Protein AF-A0A956HYX7-F1 (afdb_monomer)

Foldseek 3Di:
DDDDDDDDDDDDDDPDDDDPVNVVVVVVVVVVVVVVVVPPPPDDDDPDDDDDDDDDDDDDDDDDDVVNVVVVVVVVVVVVVVVVVVCVVVVLVCQLVVLQVQLVVCVVVVNLVSNLVSLVVSCVSCVPDPVSVVSNLVSLLVVLLVCLVVLCVQLVVCVVVLVLVSNLVSLVSNCSNPVLPLVSLLSNLVSCLSNVHPLVSSLVSLVSSCVNPVLDLSSLLSNLVSCVSVVVLVSSLVSLVSSCVSPVPDPSSVVSNVVSD

Solvent-accessible surface area (backbone atoms only — not comparable to full-atom values): 14452 Å² total; per-residue (Å²): 139,81,85,82,84,82,83,81,81,84,81,85,81,77,85,78,72,83,51,75,66,58,57,52,53,52,52,53,52,54,51,53,53,54,54,64,59,72,72,69,80,83,83,83,88,88,88,79,84,89,82,92,84,85,87,81,88,79,82,84,88,79,83,82,51,72,70,56,53,51,51,50,52,51,50,52,52,51,49,52,50,51,52,51,52,50,29,58,74,72,37,70,74,45,47,35,55,50,27,43,53,51,14,53,55,27,45,77,70,70,36,42,66,59,15,35,53,27,23,52,53,16,32,72,71,38,73,84,42,61,70,50,48,53,51,32,54,52,40,43,38,54,44,30,42,74,41,22,69,56,30,47,52,54,15,52,53,24,51,77,69,67,36,25,53,60,15,17,58,24,21,46,45,23,28,63,29,36,79,84,42,49,67,37,18,46,49,19,16,55,24,20,62,74,38,69,45,67,62,69,57,20,40,52,26,15,48,50,20,28,74,72,37,80,84,36,34,65,29,27,36,51,37,13,49,45,23,51,77,67,66,38,57,72,60,13,49,56,30,28,52,55,14,38,71,70,39,75,78,49,61,66,48,54,54,53,56,59,75,72,108

Nearest PDB structures (foldseek):
  6qdl-assembly1_A  TM=8.677E-01  e=4.779E-02  Caenorhabditis elegans
  7rqf-assembly1_A  TM=5.196E-01  e=3.680E-03  Pseudomonas aeruginosa PAO1
  9gaw-assembly1_K  TM=6.038E-01  e=2.002E-02  Homo sapiens
  7kdt-assembly1_A  TM=4.747E-01  e=4.420E-03  Homo sapiens
  5zyq-assembly1_A  TM=4.662E-01  e=4.627E-03  Homo sapiens

Sequence (261 aa):
MAPPAASVPPAPATPRGLSAEDVARKRKITARQLAAAAGRNLAQDSSRGPLSAPPRRVTSADGMDPADEERRQAMLKDLARSLKHVAAHTGGVDRAQAHFEDAKRAEARGDLLGATNALRLAVAISPERMDVQEAYARVSHALLTKNADQYEADAKSAEEGSSWQEAALAWSKVCEGRPDDFNAHIRAAENAIRGGLPLSDAKRFAQRAVDLDENSALALRVLGEVFVSAGMKVNARKSLEAAAKLDPKDEAIKNLLKKLK

Secondary structure (DSSP, 8-state):
-PPPPPPPPPPPPP--PPPHHHHHHHHHHHHHHHHHHHTTSS-S---------PPPP--------HHHHHHHHHHHHHHHHHHHHHHHHHTTTTHHHHHHHHHHHHHHTT-HHHHHHHHHHHHHH-TT-HHHHHHHHHHHHHHHHHTHHHHHHHHHHHHHTT-HHHHHHHHHHHHHH-TT-HHHHHHHHHHHHHTT--HHHHHHHHHHHHHH-TT-HHHHHHHHHHHHHTT-HHHHHHHHHHHHHH-TT-HHHHHHHHHT-

pLDDT: mean 79.18, std 19.47, range [33.72, 97.06]

Mean predicted aligned error: 17.06 Å

Radius of gyration: 31.93 Å; Cα contacts (8 Å, |Δi|>4): 251; chains: 1; bounding box: 73×71×88 Å

Structure (mmCIF, N/CA/C/O backbone):
data_AF-A0A956HYX7-F1
#
_entry.id   AF-A0A956HYX7-F1
#
loop_
_atom_site.group_PDB
_atom_site.id
_atom_site.type_symbol
_atom_site.label_atom_id
_atom_site.label_alt_id
_atom_site.label_comp_id
_atom_site.label_asym_id
_atom_site.label_entity_id
_atom_site.label_seq_id
_atom_site.pdbx_PDB_ins_code
_atom_site.Cartn_x
_atom_site.Cartn_y
_atom_site.Cartn_z
_atom_site.occupancy
_atom_site.B_iso_or_equiv
_atom_site.auth_seq_id
_atom_site.auth_comp_id
_atom_site.auth_asym_id
_atom_site.auth_atom_id
_atom_site.pdbx_PDB_model_num
ATOM 1 N N . MET A 1 1 ? 49.692 -19.854 33.660 1.00 47.75 1 MET A N 1
ATOM 2 C CA . MET A 1 1 ? 49.520 -19.798 32.192 1.00 47.75 1 MET A CA 1
ATOM 3 C C . MET A 1 1 ? 48.245 -19.026 31.908 1.00 47.75 1 MET A C 1
ATOM 5 O O . MET A 1 1 ? 47.173 -19.528 32.209 1.00 47.75 1 MET A O 1
ATOM 9 N N . ALA A 1 2 ? 48.376 -17.778 31.459 1.00 51.19 2 ALA A N 1
ATOM 10 C CA . ALA A 1 2 ? 47.260 -16.904 31.096 1.00 51.19 2 ALA A CA 1
ATOM 11 C C . ALA A 1 2 ? 47.025 -16.977 29.573 1.00 51.19 2 ALA A C 1
ATOM 13 O O . ALA A 1 2 ? 48.016 -17.050 28.841 1.00 51.19 2 ALA A O 1
ATOM 14 N N . PRO A 1 3 ? 45.773 -16.978 29.080 1.00 61.19 3 PRO A N 1
ATOM 15 C CA . PRO A 1 3 ? 45.499 -16.926 27.646 1.00 61.19 3 PRO A CA 1
ATOM 16 C C . PRO A 1 3 ? 45.661 -15.496 27.081 1.00 61.19 3 PRO A C 1
ATOM 18 O O . PRO A 1 3 ? 45.492 -14.524 27.822 1.00 61.19 3 PRO A O 1
ATOM 21 N N . PRO A 1 4 ? 46.003 -15.351 25.786 1.00 52.12 4 PRO A N 1
ATOM 22 C CA . PRO A 1 4 ? 46.335 -14.069 25.168 1.00 52.12 4 PRO A CA 1
ATOM 23 C C . PRO A 1 4 ? 45.095 -13.240 24.800 1.00 52.12 4 PRO A C 1
ATOM 25 O O . PRO A 1 4 ? 44.058 -13.766 24.400 1.00 52.12 4 PRO A O 1
ATOM 28 N N . ALA A 1 5 ? 45.245 -11.920 24.920 1.00 49.00 5 ALA A N 1
ATOM 29 C CA . ALA A 1 5 ? 44.249 -10.906 24.601 1.00 49.00 5 ALA A CA 1
ATOM 30 C C . ALA A 1 5 ? 43.902 -10.885 23.100 1.00 49.00 5 ALA A C 1
ATOM 32 O O . ALA A 1 5 ? 44.784 -10.763 22.249 1.00 49.00 5 ALA A O 1
ATOM 33 N N . ALA A 1 6 ? 42.607 -10.965 22.790 1.00 47.44 6 ALA A N 1
ATOM 34 C CA . ALA A 1 6 ? 42.078 -10.798 21.443 1.00 47.44 6 ALA A CA 1
ATOM 35 C C . ALA A 1 6 ? 42.062 -9.311 21.048 1.00 47.44 6 ALA A C 1
ATOM 37 O O . ALA A 1 6 ? 41.512 -8.465 21.754 1.00 47.44 6 ALA A O 1
ATOM 38 N N . SER A 1 7 ? 42.684 -9.007 19.911 1.00 47.09 7 SER A N 1
ATOM 39 C CA . SER A 1 7 ? 42.736 -7.684 19.292 1.00 47.09 7 SER A CA 1
ATOM 40 C C . SER A 1 7 ? 41.361 -7.249 18.774 1.00 47.09 7 SER A C 1
ATOM 42 O O . SER A 1 7 ? 40.716 -7.964 18.011 1.00 47.09 7 SER A O 1
ATOM 44 N N . VAL A 1 8 ? 40.931 -6.052 19.173 1.00 56.19 8 VAL A N 1
ATOM 45 C CA . VAL A 1 8 ? 39.702 -5.393 18.708 1.00 56.19 8 VAL A CA 1
ATOM 46 C C . VAL A 1 8 ? 39.944 -4.781 17.313 1.00 56.19 8 VAL A C 1
ATOM 48 O O . VAL A 1 8 ? 40.934 -4.063 17.152 1.00 56.19 8 VAL A O 1
ATOM 51 N N . PRO A 1 9 ? 39.088 -5.020 16.301 1.00 56.72 9 PRO A N 1
ATOM 52 C CA . PRO A 1 9 ? 39.192 -4.356 14.999 1.00 56.72 9 PRO A CA 1
ATOM 53 C C . PRO A 1 9 ? 38.672 -2.900 15.055 1.00 56.72 9 PRO A C 1
ATOM 55 O O . PRO A 1 9 ? 37.736 -2.616 15.805 1.00 56.72 9 PRO A O 1
ATOM 58 N N . PRO A 1 10 ? 39.239 -1.960 14.270 1.00 51.97 10 PRO A N 1
ATOM 59 C CA . PRO A 1 10 ? 38.797 -0.567 14.253 1.00 51.97 10 PRO A CA 1
ATOM 60 C C . PRO A 1 10 ? 37.454 -0.391 13.523 1.00 51.97 10 PRO A C 1
ATOM 62 O O . PRO A 1 10 ? 37.158 -1.074 12.544 1.00 51.97 10 PRO A O 1
ATOM 65 N N . ALA A 1 11 ? 36.652 0.554 14.018 1.00 48.53 11 ALA A N 1
ATOM 66 C CA . ALA A 1 11 ? 35.309 0.881 13.542 1.00 48.53 11 ALA A CA 1
ATOM 67 C C . ALA A 1 11 ? 35.259 1.337 12.062 1.00 48.53 11 ALA A C 1
ATOM 69 O O . ALA A 1 11 ? 36.201 1.976 11.584 1.00 48.53 11 ALA A O 1
ATOM 70 N N . PRO A 1 12 ? 34.150 1.078 11.337 1.00 45.28 12 PRO A N 1
ATOM 71 C CA . PRO A 1 12 ? 33.971 1.536 9.962 1.00 45.28 12 PRO A CA 1
ATOM 72 C C . PRO A 1 12 ? 33.776 3.058 9.890 1.00 45.28 12 PRO A C 1
ATOM 74 O O . PRO A 1 12 ? 32.967 3.644 10.609 1.00 45.28 12 PRO A O 1
ATOM 77 N N . ALA A 1 13 ? 34.525 3.694 8.989 1.00 45.28 13 ALA A N 1
ATOM 78 C CA . ALA A 1 13 ? 34.444 5.119 8.700 1.00 45.28 13 ALA A CA 1
ATOM 79 C C . ALA A 1 13 ? 33.087 5.490 8.077 1.00 45.28 13 ALA A C 1
ATOM 81 O O . ALA A 1 13 ? 32.645 4.893 7.096 1.00 45.28 13 ALA A O 1
ATOM 82 N N . THR A 1 14 ? 32.447 6.515 8.632 1.00 50.72 14 THR A N 1
ATOM 83 C CA . THR A 1 14 ? 31.237 7.141 8.095 1.00 50.72 14 THR A CA 1
ATOM 84 C C . THR A 1 14 ? 31.497 7.768 6.714 1.00 50.72 14 THR A C 1
ATOM 86 O O . THR A 1 14 ? 32.532 8.416 6.516 1.00 50.72 14 THR A O 1
ATOM 89 N N . PRO A 1 15 ? 30.575 7.640 5.737 1.00 46.31 15 PRO A N 1
ATOM 90 C CA . PRO A 1 15 ? 30.707 8.329 4.461 1.00 46.31 15 PRO A CA 1
ATOM 91 C C . PRO A 1 15 ? 30.498 9.833 4.677 1.00 46.31 15 PRO A C 1
ATOM 93 O O . PRO A 1 15 ? 29.405 10.291 5.008 1.00 46.31 15 PRO A O 1
ATOM 96 N N . ARG A 1 16 ? 31.571 10.613 4.504 1.00 49.53 16 ARG A N 1
ATOM 97 C CA . ARG A 1 16 ? 31.521 12.080 4.475 1.00 49.53 16 ARG A CA 1
ATOM 98 C C . ARG A 1 16 ? 30.570 12.528 3.364 1.00 49.53 16 ARG A C 1
ATOM 100 O O . ARG A 1 16 ? 30.851 12.318 2.185 1.00 49.53 16 ARG A O 1
ATOM 107 N N . GLY A 1 17 ? 29.461 13.157 3.748 1.00 47.44 17 GLY A N 1
ATOM 108 C CA . GLY A 1 17 ? 28.589 13.874 2.824 1.00 47.44 17 GLY A CA 1
ATOM 109 C C . GLY A 1 17 ? 29.376 14.941 2.061 1.00 47.44 17 GLY A C 1
ATOM 110 O O . GLY A 1 17 ? 30.263 15.589 2.618 1.00 47.44 17 GLY A O 1
ATOM 111 N N . LEU A 1 18 ? 29.065 15.092 0.773 1.00 55.09 18 LEU A N 1
ATOM 112 C CA . LEU A 1 18 ? 29.648 16.113 -0.096 1.00 55.09 18 LEU A CA 1
ATOM 113 C C . LEU A 1 18 ? 29.481 17.493 0.551 1.00 55.09 18 LEU A C 1
ATOM 115 O O . LEU A 1 18 ? 28.362 17.905 0.863 1.00 55.09 18 LEU A O 1
ATOM 119 N N . SER A 1 19 ? 30.594 18.191 0.766 1.00 62.16 19 SER A N 1
ATOM 120 C CA . SER A 1 19 ? 30.590 19.492 1.427 1.00 62.16 19 SER A CA 1
ATOM 121 C C . SER A 1 19 ? 29.896 20.539 0.546 1.00 62.16 19 SER A C 1
ATOM 123 O O . SER A 1 19 ? 29.919 20.459 -0.686 1.00 62.16 19 SER A O 1
ATOM 125 N N . ALA A 1 20 ? 29.283 21.554 1.160 1.00 55.56 20 ALA A N 1
ATOM 126 C CA . ALA A 1 20 ? 28.622 22.647 0.439 1.00 55.56 20 ALA A CA 1
ATOM 127 C C . ALA A 1 20 ? 29.562 23.365 -0.558 1.00 55.56 20 ALA A C 1
ATOM 129 O O . ALA A 1 20 ? 29.113 23.914 -1.569 1.00 55.56 20 ALA A O 1
ATOM 130 N N . GLU A 1 21 ? 30.875 23.300 -0.322 1.00 58.47 21 GLU A N 1
ATOM 131 C CA . GLU A 1 21 ? 31.902 23.851 -1.205 1.00 58.47 21 GLU A CA 1
ATOM 132 C C . GLU A 1 21 ? 32.046 23.067 -2.519 1.00 58.47 21 GLU A C 1
ATOM 134 O O . GLU A 1 21 ? 32.251 23.667 -3.578 1.00 58.47 21 GLU A O 1
ATOM 139 N N . ASP A 1 22 ? 31.852 21.747 -2.495 1.00 59.00 22 ASP A N 1
ATOM 140 C CA . ASP A 1 22 ? 31.930 20.890 -3.685 1.00 59.00 22 ASP A CA 1
ATOM 141 C C . ASP A 1 22 ? 30.733 21.109 -4.621 1.00 59.00 22 ASP A C 1
ATOM 143 O O . ASP A 1 22 ? 30.863 21.117 -5.852 1.00 59.00 22 ASP A O 1
ATOM 147 N N . VAL A 1 23 ? 29.560 21.377 -4.039 1.00 61.59 23 VAL A N 1
ATOM 148 C CA . VAL A 1 23 ? 28.339 21.732 -4.778 1.00 61.59 23 VAL A CA 1
ATOM 149 C C . VAL A 1 23 ? 28.478 23.117 -5.420 1.00 61.59 23 VAL A C 1
ATOM 151 O O . VAL A 1 23 ? 28.089 23.310 -6.577 1.00 61.59 23 VAL A O 1
ATOM 154 N N . ALA A 1 24 ? 29.097 24.075 -4.724 1.00 58.47 24 ALA A N 1
ATOM 155 C CA . ALA A 1 24 ? 29.361 25.409 -5.258 1.00 58.47 24 ALA A CA 1
ATOM 156 C C . ALA A 1 24 ? 30.385 25.393 -6.411 1.00 58.47 24 ALA A C 1
ATOM 158 O O . ALA A 1 24 ? 30.202 26.094 -7.413 1.00 58.47 24 ALA A O 1
ATOM 159 N N . ARG A 1 25 ? 31.430 24.555 -6.322 1.00 66.31 25 ARG A N 1
ATOM 160 C CA . ARG A 1 25 ? 32.414 24.375 -7.406 1.00 66.31 25 ARG A CA 1
ATOM 161 C C . ARG A 1 25 ? 31.778 23.770 -8.656 1.00 66.31 25 ARG A C 1
ATOM 163 O O . ARG A 1 25 ? 31.996 24.292 -9.750 1.00 66.3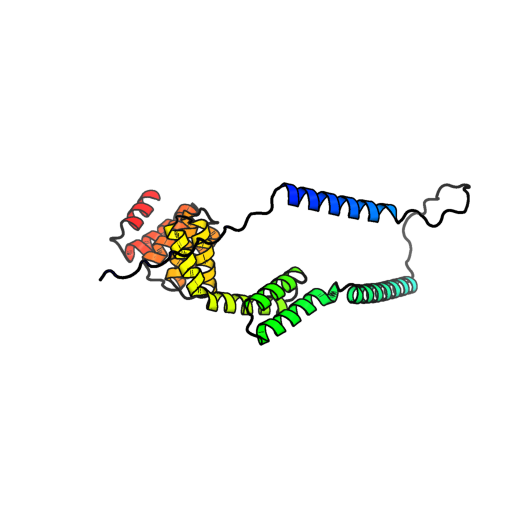1 25 ARG A O 1
ATOM 170 N N . LYS A 1 26 ? 30.924 22.749 -8.509 1.00 63.34 26 LYS A N 1
ATOM 171 C CA . LYS A 1 26 ? 30.195 22.152 -9.643 1.00 63.34 26 LYS A CA 1
ATOM 172 C C . LYS A 1 26 ? 29.266 23.156 -10.334 1.00 63.34 26 LYS A C 1
ATOM 174 O O . LYS A 1 26 ? 29.291 23.239 -11.559 1.00 63.34 26 LYS A O 1
ATOM 179 N N . ARG A 1 27 ? 28.540 23.990 -9.577 1.00 64.12 27 ARG A N 1
ATOM 180 C CA . ARG A 1 27 ? 27.660 25.038 -10.140 1.00 64.12 27 ARG A CA 1
ATOM 181 C C . ARG A 1 27 ? 28.420 26.116 -10.924 1.00 64.12 27 ARG A C 1
ATOM 183 O O . ARG A 1 27 ? 27.934 26.582 -11.953 1.00 64.12 27 ARG A O 1
ATOM 190 N N . LYS A 1 28 ? 29.627 26.496 -10.487 1.00 64.12 28 LYS A N 1
ATOM 191 C CA . LYS A 1 28 ? 30.472 27.458 -11.223 1.00 64.12 28 LYS A CA 1
ATOM 192 C C . LYS A 1 28 ? 31.002 26.890 -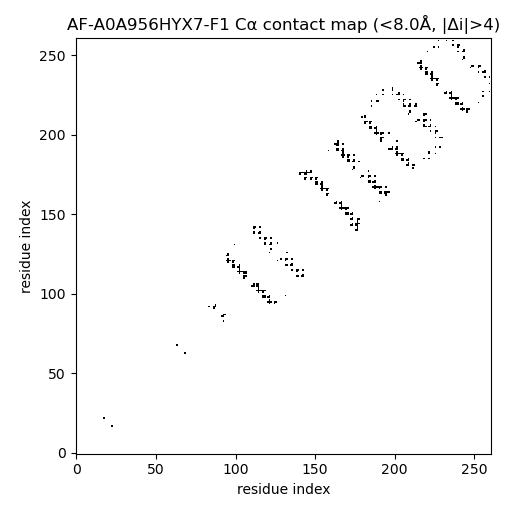12.541 1.00 64.12 28 LYS A C 1
ATOM 194 O O . LYS A 1 28 ? 31.087 27.623 -13.524 1.00 64.12 28 LYS A O 1
ATOM 199 N N . ILE A 1 29 ? 31.328 25.598 -12.585 1.00 66.75 29 ILE A N 1
ATOM 200 C CA . ILE A 1 29 ? 31.813 24.944 -13.810 1.00 66.75 29 ILE A CA 1
ATOM 201 C C . ILE A 1 29 ? 30.683 24.835 -14.842 1.00 66.75 29 ILE A C 1
ATOM 203 O O . ILE A 1 29 ? 30.888 25.185 -16.004 1.00 66.75 29 ILE A O 1
ATOM 207 N N . THR A 1 30 ? 29.472 24.459 -14.420 1.00 62.41 30 THR A N 1
ATOM 208 C CA . THR A 1 30 ? 28.310 24.377 -15.320 1.00 62.41 30 THR A CA 1
ATOM 209 C C . THR A 1 30 ? 27.872 25.751 -15.833 1.00 62.41 30 THR A C 1
ATOM 211 O O . THR A 1 30 ? 27.534 25.886 -17.006 1.00 62.41 30 THR A O 1
ATOM 214 N N . ALA A 1 31 ? 27.957 26.801 -15.007 1.00 57.38 31 ALA A N 1
ATOM 215 C CA . ALA A 1 31 ? 27.669 28.172 -15.439 1.00 57.38 31 ALA A CA 1
ATOM 216 C C . ALA A 1 31 ? 28.669 28.676 -16.498 1.00 57.38 31 ALA A C 1
ATOM 218 O O . ALA A 1 31 ? 28.284 29.344 -17.458 1.00 57.38 31 ALA A O 1
ATOM 219 N N . ARG A 1 32 ? 29.951 28.306 -16.373 1.00 58.56 32 ARG A N 1
ATOM 220 C CA . ARG A 1 32 ? 30.994 28.686 -17.337 1.00 58.56 32 ARG A CA 1
ATOM 221 C C . ARG A 1 32 ? 30.868 27.931 -18.667 1.00 58.56 32 ARG A C 1
ATOM 223 O O . ARG A 1 32 ? 31.154 28.501 -19.715 1.00 58.56 32 ARG A O 1
ATOM 230 N N . GLN A 1 33 ? 30.395 26.684 -18.636 1.00 57.06 33 GLN A N 1
ATOM 231 C CA . GLN A 1 33 ? 30.119 25.893 -19.841 1.00 57.06 33 GLN A CA 1
ATOM 232 C C . GLN A 1 33 ? 28.895 26.411 -20.613 1.00 57.06 33 GLN A C 1
ATOM 234 O O . GLN A 1 33 ? 28.938 26.479 -21.840 1.00 57.06 33 GLN A O 1
ATOM 239 N N . LEU A 1 34 ? 27.850 26.861 -19.912 1.00 54.41 34 LEU A N 1
ATOM 240 C CA . LEU A 1 34 ? 26.667 27.468 -20.536 1.00 54.41 34 LEU A CA 1
ATOM 241 C C . LEU A 1 34 ? 26.976 28.835 -21.174 1.00 54.41 34 LEU A C 1
ATOM 243 O O . LEU A 1 34 ? 26.520 29.110 -22.283 1.00 54.41 34 LEU A O 1
ATOM 247 N N . ALA A 1 35 ? 27.828 29.654 -20.549 1.00 54.78 35 ALA A N 1
ATOM 248 C CA . ALA A 1 35 ? 28.263 30.931 -21.127 1.00 54.78 35 ALA A CA 1
ATOM 249 C C . ALA A 1 35 ? 29.111 30.756 -22.409 1.00 54.78 35 ALA A C 1
ATOM 251 O O . ALA A 1 35 ? 28.984 31.533 -23.353 1.00 54.78 35 ALA A O 1
ATOM 252 N N . ALA A 1 36 ? 29.931 29.701 -22.485 1.00 53.06 36 ALA A N 1
ATOM 253 C CA . ALA A 1 36 ? 30.752 29.395 -23.663 1.00 53.06 36 ALA A CA 1
ATOM 254 C C . ALA A 1 36 ? 29.963 28.779 -24.841 1.00 53.06 36 ALA A C 1
ATOM 256 O O . ALA A 1 36 ? 30.475 28.728 -25.966 1.00 53.06 36 ALA A O 1
ATOM 257 N N . ALA A 1 37 ? 28.740 28.298 -24.593 1.00 52.12 37 ALA A N 1
ATOM 258 C CA . ALA A 1 37 ? 27.817 27.815 -25.621 1.00 52.12 37 ALA A CA 1
ATOM 259 C C . ALA A 1 37 ? 26.959 28.953 -26.205 1.00 52.12 37 ALA A C 1
ATOM 261 O O . ALA A 1 37 ? 26.682 28.956 -27.401 1.00 52.12 37 ALA A O 1
ATOM 262 N N . ALA A 1 38 ? 26.615 29.963 -25.397 1.00 51.19 38 ALA A N 1
ATOM 263 C CA . ALA A 1 38 ? 25.845 31.127 -25.842 1.00 51.19 38 ALA A CA 1
ATOM 264 C C . ALA A 1 38 ? 26.648 32.100 -26.733 1.00 51.19 38 ALA A C 1
ATOM 266 O O . ALA A 1 38 ? 26.070 32.798 -27.559 1.00 51.19 38 ALA A O 1
ATOM 267 N N . GLY A 1 39 ? 27.981 32.126 -26.610 1.00 46.75 39 GLY A N 1
ATOM 268 C CA . GLY A 1 39 ? 28.850 33.035 -27.371 1.00 46.75 39 GLY A CA 1
ATOM 269 C C . GLY A 1 39 ? 29.254 32.574 -28.779 1.00 46.75 39 GLY A C 1
ATOM 270 O O . GLY A 1 39 ? 30.001 33.288 -29.440 1.00 46.75 39 GLY A O 1
ATOM 271 N N . ARG A 1 40 ? 28.820 31.392 -29.247 1.00 46.22 40 ARG A N 1
ATOM 272 C CA . ARG A 1 40 ? 29.315 30.792 -30.507 1.00 46.22 40 ARG A CA 1
ATOM 273 C C . ARG A 1 40 ? 28.382 30.885 -31.721 1.00 46.22 40 ARG A C 1
ATOM 275 O O . ARG A 1 40 ? 28.798 30.482 -32.798 1.00 46.22 40 ARG A O 1
ATOM 282 N N . ASN A 1 41 ? 27.187 31.466 -31.588 1.00 42.81 41 ASN A N 1
ATOM 283 C CA . ASN A 1 41 ? 26.189 31.537 -32.673 1.00 42.81 41 ASN A CA 1
ATOM 284 C C . ASN A 1 41 ? 25.962 32.944 -33.266 1.00 42.81 41 ASN A C 1
ATOM 286 O O . ASN A 1 41 ? 24.927 33.187 -33.874 1.00 42.81 41 ASN A O 1
ATOM 290 N N . LEU A 1 42 ? 26.908 33.878 -33.115 1.00 40.19 42 LEU A N 1
ATOM 291 C CA . LEU A 1 42 ? 26.760 35.264 -33.605 1.00 40.19 42 LEU A CA 1
ATOM 292 C C . LEU A 1 42 ? 27.854 35.721 -34.582 1.00 40.19 42 LEU A C 1
ATOM 294 O O . LEU A 1 42 ? 28.039 36.915 -34.790 1.00 40.19 42 LEU A O 1
ATOM 298 N N . ALA A 1 43 ? 28.571 34.790 -35.210 1.00 40.25 43 ALA A N 1
ATOM 299 C CA . ALA A 1 43 ? 29.603 35.126 -36.186 1.00 40.25 43 ALA A CA 1
ATOM 300 C C . ALA A 1 43 ? 29.468 34.282 -37.454 1.00 40.25 43 ALA A C 1
ATOM 302 O O . ALA A 1 43 ? 30.329 33.459 -37.739 1.00 40.25 43 ALA A O 1
ATOM 303 N N . GLN A 1 44 ? 28.390 34.488 -38.212 1.00 44.06 44 GLN A N 1
ATOM 304 C CA . GLN A 1 44 ? 28.434 34.364 -39.667 1.00 44.06 44 GLN A CA 1
ATOM 305 C C . GLN A 1 44 ? 27.203 35.025 -40.294 1.00 44.06 44 GLN A C 1
ATOM 307 O O . GLN A 1 44 ? 26.070 34.736 -39.932 1.00 44.06 44 GLN A O 1
ATOM 312 N N . ASP A 1 45 ? 27.503 35.885 -41.260 1.00 39.03 45 ASP A N 1
ATOM 313 C CA . ASP A 1 45 ? 26.622 36.434 -42.286 1.00 39.03 45 ASP A CA 1
ATOM 314 C C . ASP A 1 45 ? 25.862 37.739 -41.983 1.00 39.03 45 ASP A C 1
ATOM 316 O O . ASP A 1 45 ? 24.717 37.769 -41.541 1.00 39.03 45 ASP A O 1
ATOM 320 N N . SER A 1 46 ? 26.519 38.866 -42.274 1.00 34.72 46 SER A N 1
ATOM 321 C CA . SER A 1 46 ? 25.864 40.140 -42.596 1.00 34.72 46 SER A CA 1
ATOM 322 C C . SER A 1 46 ? 26.790 40.988 -43.468 1.00 34.72 46 SER A C 1
ATOM 324 O O . SER A 1 46 ? 27.439 41.924 -43.007 1.00 34.72 46 SER A O 1
ATOM 326 N N . SER A 1 47 ? 26.850 40.652 -44.756 1.00 40.47 47 SER A N 1
ATOM 327 C CA . SER A 1 47 ? 27.244 41.599 -45.799 1.00 40.47 47 SER A CA 1
ATOM 328 C C . SER A 1 47 ? 26.046 41.839 -46.717 1.00 40.47 47 SER A C 1
ATOM 330 O O . SER A 1 47 ? 25.712 40.984 -47.529 1.00 40.47 47 SER A O 1
ATOM 332 N N . ARG A 1 48 ? 25.368 42.984 -46.544 1.00 36.94 48 ARG A N 1
ATOM 333 C CA . ARG A 1 48 ? 24.711 43.822 -47.576 1.00 36.94 48 ARG A CA 1
ATOM 334 C C . ARG A 1 48 ? 23.778 44.846 -46.920 1.00 36.94 48 ARG A C 1
ATOM 336 O O . ARG A 1 48 ? 23.124 44.560 -45.926 1.00 36.94 48 ARG A O 1
ATOM 343 N N . GLY A 1 49 ? 23.830 46.067 -47.450 1.00 33.72 49 GLY A N 1
ATOM 344 C CA . GLY A 1 49 ? 23.331 47.295 -46.830 1.00 33.72 49 GLY A CA 1
ATOM 345 C C . GLY A 1 49 ? 21.807 47.465 -46.803 1.00 33.72 49 GLY A C 1
ATOM 346 O O . GLY A 1 49 ? 21.071 46.604 -47.282 1.00 33.72 49 GLY A O 1
ATOM 347 N N . PRO A 1 50 ? 21.324 48.592 -46.251 1.00 43.88 50 PRO A N 1
ATOM 348 C CA . PRO A 1 50 ? 19.903 48.904 -46.186 1.00 43.88 50 PRO A CA 1
ATOM 349 C C . PRO A 1 50 ? 19.452 49.667 -47.437 1.00 43.88 50 PRO A C 1
ATOM 351 O O . PRO A 1 50 ? 20.248 50.419 -47.988 1.00 43.88 50 PRO A O 1
ATOM 354 N N . LEU A 1 51 ? 18.180 49.523 -47.834 1.00 37.53 51 LEU A N 1
ATOM 355 C CA . LEU A 1 51 ? 17.309 50.617 -48.305 1.00 37.53 51 LEU A CA 1
ATOM 356 C C . LEU A 1 51 ? 15.839 50.139 -48.466 1.00 37.53 51 LEU A C 1
ATOM 358 O O . LEU A 1 51 ? 15.555 49.220 -49.224 1.00 37.53 51 LEU A O 1
ATOM 362 N N . SER A 1 52 ? 14.940 50.834 -47.753 1.00 39.25 52 SER A N 1
ATOM 363 C CA . SER A 1 52 ? 13.520 51.156 -48.032 1.00 39.25 52 SER A CA 1
ATOM 364 C C . SER A 1 52 ? 12.470 50.084 -48.392 1.00 39.25 52 SER A C 1
ATOM 366 O O . SER A 1 52 ? 12.435 49.602 -49.517 1.00 39.25 52 SER A O 1
ATOM 368 N N . ALA A 1 53 ? 11.476 49.895 -47.502 1.00 36.12 53 ALA A N 1
ATOM 369 C CA . ALA A 1 53 ? 10.037 50.228 -47.686 1.00 36.12 53 ALA A CA 1
ATOM 370 C C . ALA A 1 53 ? 9.124 49.450 -46.691 1.00 36.12 53 ALA A C 1
ATOM 372 O O . ALA A 1 53 ? 9.452 48.320 -46.333 1.00 36.12 53 ALA A O 1
ATOM 373 N N . PRO A 1 54 ? 7.980 50.007 -46.228 1.00 46.72 54 PRO A N 1
ATOM 374 C CA . PRO A 1 54 ? 7.078 49.339 -45.277 1.00 46.72 54 PRO A CA 1
ATOM 375 C C . PRO A 1 54 ? 6.115 48.332 -45.952 1.00 46.72 54 PRO A C 1
ATOM 377 O O . PRO A 1 54 ? 5.823 48.468 -47.143 1.00 46.72 54 PRO A O 1
ATOM 380 N N . PRO A 1 55 ? 5.572 47.336 -45.215 1.00 47.12 55 PRO A N 1
ATOM 381 C CA . PRO A 1 55 ? 4.792 46.252 -45.806 1.00 47.12 55 PRO A CA 1
ATOM 382 C C . PRO A 1 55 ? 3.338 46.657 -46.089 1.00 47.12 55 PRO A C 1
ATOM 384 O O . PRO A 1 55 ? 2.657 47.258 -45.255 1.00 47.12 55 PRO A O 1
ATOM 387 N N . ARG A 1 56 ? 2.831 46.261 -47.263 1.00 38.22 56 ARG A N 1
ATOM 388 C CA . ARG A 1 56 ? 1.397 46.277 -47.580 1.00 38.22 56 ARG A CA 1
ATOM 389 C C . ARG A 1 56 ? 0.696 45.123 -46.861 1.00 38.22 56 ARG A C 1
ATOM 391 O O . ARG A 1 56 ? 1.078 43.966 -47.012 1.00 38.22 56 ARG A O 1
ATOM 398 N N . ARG A 1 57 ? -0.369 45.451 -46.124 1.00 47.03 57 ARG A N 1
ATOM 399 C CA . ARG A 1 57 ? -1.405 44.502 -45.696 1.00 47.03 57 ARG A CA 1
ATOM 400 C C . ARG A 1 57 ? -2.031 43.854 -46.928 1.00 47.03 57 ARG A C 1
ATOM 402 O O . ARG A 1 57 ? -2.527 44.575 -47.792 1.00 47.03 57 ARG A O 1
ATOM 409 N N . VAL A 1 58 ? -2.086 42.526 -46.950 1.00 44.97 58 VAL A N 1
ATOM 410 C CA . VAL A 1 58 ? -3.048 41.791 -47.773 1.00 44.97 58 VAL A CA 1
ATOM 411 C C . VAL A 1 58 ? -3.951 41.018 -46.824 1.00 44.97 58 VAL A C 1
ATOM 413 O O . VAL A 1 58 ? -3.494 40.330 -45.913 1.00 44.97 58 VAL A O 1
ATOM 416 N N . THR A 1 59 ? -5.237 41.278 -46.990 1.00 39.94 59 THR A N 1
ATOM 417 C CA . THR A 1 59 ? -6.375 40.723 -46.273 1.00 39.94 59 THR A CA 1
ATOM 418 C C . THR A 1 59 ? -6.662 39.285 -46.694 1.00 39.94 59 THR A C 1
ATOM 420 O O . THR A 1 59 ? -6.238 38.825 -47.747 1.00 39.94 59 THR A O 1
ATOM 423 N N . SER A 1 60 ? -7.394 38.616 -45.814 1.00 44.91 60 SER A N 1
ATOM 424 C CA . SER A 1 60 ? -7.860 37.236 -45.819 1.00 44.91 60 SER A CA 1
ATOM 425 C C . SER A 1 60 ? -8.507 36.712 -47.109 1.00 44.91 60 SER A C 1
ATOM 427 O O . SER A 1 60 ? -9.224 37.443 -47.780 1.00 44.91 60 SER A O 1
ATOM 429 N N . ALA A 1 61 ? -8.346 35.392 -47.273 1.00 49.78 61 ALA A N 1
ATOM 430 C CA . ALA A 1 61 ? -9.328 34.394 -47.712 1.00 49.78 61 ALA A CA 1
ATOM 431 C C . ALA A 1 61 ? -9.985 34.547 -49.095 1.00 49.78 61 ALA A C 1
ATOM 433 O O . ALA A 1 61 ? -10.968 35.259 -49.228 1.00 49.78 61 ALA A O 1
ATOM 434 N N . ASP A 1 62 ? -9.530 33.732 -50.054 1.00 43.50 62 ASP A N 1
ATOM 435 C CA . ASP A 1 62 ? -10.389 33.133 -51.082 1.00 43.50 62 ASP A CA 1
ATOM 436 C C . ASP A 1 62 ? -9.728 31.878 -51.690 1.00 43.50 62 ASP A C 1
ATOM 438 O O . ASP A 1 62 ? -8.525 31.868 -51.936 1.00 43.50 62 ASP A O 1
ATOM 442 N N . GLY A 1 63 ? -10.532 30.819 -51.859 1.00 52.06 63 GLY A N 1
ATOM 443 C CA . GLY A 1 63 ? -10.308 29.611 -52.674 1.00 52.06 63 GLY A CA 1
ATOM 444 C C . GLY A 1 63 ? -8.908 28.984 -52.702 1.00 52.06 63 GLY A C 1
ATOM 445 O O . GLY A 1 63 ? -8.139 29.247 -53.619 1.00 52.06 63 GLY A O 1
ATOM 446 N N . MET A 1 64 ? -8.605 28.071 -51.772 1.00 48.69 64 MET A N 1
ATOM 447 C CA . MET A 1 64 ? -7.450 27.179 -51.937 1.00 48.69 64 MET A CA 1
ATOM 448 C C . MET A 1 64 ? -7.790 26.147 -53.024 1.00 48.69 64 MET A C 1
ATOM 450 O O . MET A 1 64 ? -8.714 25.352 -52.842 1.00 48.69 64 MET A O 1
ATOM 454 N N . ASP A 1 65 ? -7.077 26.174 -54.151 1.00 60.50 65 ASP A N 1
ATOM 455 C CA . ASP A 1 65 ? -7.227 25.176 -55.211 1.00 60.50 65 ASP A CA 1
ATOM 456 C C . ASP A 1 65 ? -7.012 23.762 -54.631 1.00 60.50 65 ASP A C 1
ATOM 458 O O . ASP A 1 65 ? -6.069 23.554 -53.857 1.00 60.50 65 ASP A O 1
ATOM 462 N N . PRO A 1 66 ? -7.829 22.752 -54.994 1.00 59.56 66 PRO A N 1
ATOM 463 C CA . PRO A 1 66 ? -7.672 21.391 -54.474 1.00 59.56 66 PRO A CA 1
ATOM 464 C C . PRO A 1 66 ? -6.280 20.815 -54.773 1.00 59.56 66 PRO A C 1
ATOM 466 O O . PRO A 1 66 ? -5.750 20.043 -53.978 1.00 59.56 66 PRO A O 1
ATOM 469 N N . ALA A 1 67 ? -5.643 21.263 -55.860 1.00 60.88 67 ALA A N 1
ATOM 470 C CA . ALA A 1 67 ? -4.266 20.919 -56.202 1.00 60.88 67 ALA A CA 1
ATOM 471 C C . ALA A 1 67 ? -3.220 21.545 -55.255 1.00 60.88 67 ALA A C 1
ATOM 473 O O . ALA A 1 67 ? -2.170 20.943 -55.021 1.00 60.88 67 ALA A O 1
ATOM 474 N N . ASP A 1 68 ? -3.483 22.727 -54.694 1.00 64.44 68 ASP A N 1
ATOM 475 C CA . ASP A 1 68 ? -2.596 23.382 -53.727 1.00 64.44 68 ASP A CA 1
ATOM 476 C C . ASP A 1 68 ? -2.751 22.791 -52.325 1.00 64.44 68 ASP A C 1
ATOM 478 O O . ASP A 1 68 ? -1.764 22.654 -51.598 1.00 64.44 68 ASP A O 1
ATOM 482 N N . GLU A 1 69 ? -3.959 22.357 -51.969 1.00 63.97 69 GLU A N 1
ATOM 483 C CA . GLU A 1 69 ? -4.209 21.587 -50.750 1.00 63.97 69 GLU A CA 1
ATOM 484 C C . GLU A 1 69 ? -3.502 20.222 -50.809 1.00 63.97 69 GLU A C 1
ATOM 486 O O . GLU A 1 69 ? -2.834 19.817 -49.857 1.00 63.97 69 GLU A O 1
ATOM 491 N N . GLU A 1 70 ? -3.533 19.548 -51.961 1.00 70.31 70 GLU A N 1
ATOM 492 C CA . GLU A 1 70 ? -2.846 18.270 -52.169 1.00 70.31 70 GLU A CA 1
ATOM 493 C C . GLU A 1 70 ? -1.314 18.417 -52.119 1.00 70.31 70 GLU A C 1
ATOM 495 O O . GLU A 1 70 ? -0.624 17.625 -51.468 1.00 70.31 70 GLU A O 1
ATOM 500 N N . ARG A 1 71 ? -0.767 19.490 -52.712 1.00 75.88 71 ARG A N 1
ATOM 501 C CA . ARG A 1 71 ? 0.662 19.843 -52.605 1.00 75.88 71 ARG A CA 1
ATOM 502 C C . ARG A 1 71 ? 1.060 20.172 -51.173 1.00 75.88 71 ARG A C 1
ATOM 504 O O . ARG A 1 71 ? 2.109 19.721 -50.711 1.00 75.88 71 ARG A O 1
ATOM 511 N N . ARG A 1 72 ? 0.226 20.913 -50.441 1.00 70.00 72 ARG A N 1
ATOM 512 C CA . ARG A 1 72 ? 0.458 21.238 -49.030 1.00 70.00 72 ARG A CA 1
ATOM 513 C C . ARG A 1 72 ? 0.433 19.982 -48.164 1.00 70.00 72 ARG A C 1
ATOM 515 O O . ARG A 1 72 ? 1.312 19.809 -47.324 1.00 70.00 72 ARG A O 1
ATOM 522 N N . GLN A 1 73 ? -0.502 19.067 -48.401 1.00 72.56 73 GLN A N 1
ATOM 523 C CA . GLN A 1 73 ? -0.563 17.779 -47.709 1.00 72.56 73 GLN A CA 1
ATOM 524 C C . GLN A 1 73 ? 0.626 16.873 -48.047 1.00 72.56 73 GLN A C 1
ATOM 526 O O . GLN A 1 73 ? 1.145 16.199 -47.155 1.00 72.56 73 GLN A O 1
ATOM 531 N N . ALA A 1 74 ? 1.100 16.875 -49.295 1.00 80.25 74 ALA A N 1
ATOM 532 C CA . ALA A 1 74 ? 2.317 16.167 -49.687 1.00 80.25 74 ALA A CA 1
ATOM 533 C C . ALA A 1 74 ? 3.550 16.732 -48.962 1.00 80.25 74 ALA A C 1
ATOM 535 O O . ALA A 1 74 ? 4.298 15.971 -48.348 1.00 80.25 74 ALA A O 1
ATOM 536 N N . MET A 1 75 ? 3.697 18.060 -48.916 1.00 77.94 75 MET A N 1
ATOM 537 C CA . MET A 1 75 ? 4.782 18.722 -48.183 1.00 77.94 75 MET A CA 1
ATOM 538 C C . MET A 1 75 ? 4.716 18.468 -46.673 1.00 77.94 75 MET A C 1
ATOM 540 O O . MET A 1 75 ? 5.746 18.230 -46.047 1.00 77.94 75 MET A O 1
ATOM 544 N N . LEU A 1 76 ? 3.521 18.459 -46.075 1.00 71.62 76 LEU A N 1
ATOM 545 C CA . LEU A 1 76 ? 3.341 18.123 -44.660 1.00 71.62 76 LEU A CA 1
ATOM 546 C C . LEU A 1 76 ? 3.689 16.657 -44.370 1.00 71.62 76 LEU A C 1
ATOM 548 O O . LEU A 1 76 ? 4.306 16.369 -43.347 1.00 71.62 76 LEU A O 1
ATOM 552 N N . LYS A 1 77 ? 3.350 15.726 -45.272 1.00 77.56 77 LYS A N 1
ATOM 553 C CA . LYS A 1 77 ? 3.728 14.307 -45.158 1.00 77.56 77 LYS A CA 1
ATOM 554 C C . LYS A 1 77 ? 5.234 14.098 -45.313 1.00 77.56 77 LYS A C 1
ATOM 556 O O . LYS A 1 77 ? 5.803 13.283 -44.587 1.00 77.56 77 LYS A O 1
ATOM 561 N N . ASP A 1 78 ? 5.881 14.823 -46.219 1.00 80.94 78 ASP A N 1
ATOM 562 C CA . ASP A 1 78 ? 7.331 14.754 -46.411 1.00 80.94 78 ASP A CA 1
ATOM 563 C C . ASP A 1 78 ? 8.089 15.400 -45.245 1.00 80.94 78 ASP A C 1
ATOM 565 O O . ASP A 1 78 ? 9.074 14.833 -44.769 1.00 80.94 78 ASP A O 1
ATOM 569 N N . LEU A 1 79 ? 7.581 16.508 -44.696 1.00 71.88 79 LEU A N 1
ATOM 570 C CA . LEU A 1 79 ? 8.093 17.108 -43.463 1.00 71.88 79 LEU A CA 1
ATOM 571 C C . LEU A 1 79 ? 7.900 16.172 -42.262 1.00 71.88 79 LEU A C 1
ATOM 573 O O . LEU A 1 79 ? 8.807 16.002 -41.455 1.00 71.88 79 LEU A O 1
ATOM 577 N N . ALA A 1 80 ? 6.750 15.507 -42.149 1.00 71.00 80 ALA A N 1
ATOM 578 C CA . ALA A 1 80 ? 6.522 14.515 -41.102 1.00 71.00 80 ALA A CA 1
ATOM 579 C C . ALA A 1 80 ? 7.474 13.313 -41.235 1.00 71.00 80 ALA A C 1
ATOM 581 O O . ALA A 1 80 ? 7.996 12.827 -40.230 1.00 71.00 80 ALA A O 1
ATOM 582 N N . ARG A 1 81 ? 7.756 12.852 -42.463 1.00 76.38 81 ARG A N 1
ATOM 583 C CA . ARG A 1 81 ? 8.758 11.804 -42.720 1.00 76.38 81 ARG A CA 1
ATOM 584 C C . ARG A 1 81 ? 10.172 12.261 -42.365 1.00 76.38 81 ARG A C 1
ATOM 586 O O . ARG A 1 81 ? 10.887 11.495 -41.724 1.00 76.38 81 ARG A O 1
ATOM 593 N N . SER A 1 82 ? 10.569 13.483 -42.719 1.00 72.00 82 SER A N 1
ATOM 594 C CA . SER A 1 82 ? 11.905 14.002 -42.401 1.00 72.00 82 SER A CA 1
ATOM 595 C C . SER A 1 82 ? 12.083 14.235 -40.899 1.00 72.00 82 SER A C 1
ATOM 597 O O . SER A 1 82 ? 13.087 13.809 -40.334 1.00 72.00 82 SER A O 1
ATOM 599 N N . LEU A 1 83 ? 11.074 14.781 -40.216 1.00 66.50 83 LEU A N 1
ATOM 600 C CA . LEU A 1 83 ? 11.067 14.929 -38.761 1.00 66.50 83 LEU A CA 1
ATOM 601 C C . LEU A 1 83 ? 11.098 13.575 -38.052 1.00 66.50 83 LEU A C 1
ATOM 603 O O . LEU A 1 83 ? 11.839 13.423 -37.086 1.00 66.50 83 LEU A O 1
ATOM 607 N N . LYS A 1 84 ? 10.378 12.562 -38.549 1.00 64.31 84 LYS A N 1
ATOM 608 C CA . LYS A 1 84 ? 10.457 11.188 -38.027 1.00 64.31 84 LYS A CA 1
ATOM 609 C C . LYS A 1 84 ? 11.849 10.582 -38.223 1.00 64.31 84 LYS A C 1
ATOM 611 O O . LYS A 1 84 ? 12.360 9.925 -37.322 1.00 64.31 84 LYS A O 1
ATOM 616 N N . HIS A 1 85 ? 12.488 10.838 -39.362 1.00 63.41 85 HIS A N 1
ATOM 617 C CA . HIS A 1 85 ? 13.843 10.368 -39.653 1.00 63.41 85 HIS A CA 1
ATOM 618 C C . HIS A 1 85 ? 14.890 11.042 -38.752 1.00 63.41 85 HIS A C 1
ATOM 620 O O . HIS A 1 85 ? 15.782 10.373 -38.228 1.00 63.41 85 HIS A O 1
ATOM 626 N N . VAL A 1 86 ? 14.743 12.346 -38.503 1.00 63.25 86 VAL A N 1
ATOM 627 C CA . VAL A 1 86 ? 15.570 13.110 -37.557 1.00 63.25 86 VAL A CA 1
ATOM 628 C C . VAL A 1 86 ? 15.291 12.676 -36.117 1.00 63.25 86 VAL A C 1
ATOM 630 O O . VAL A 1 86 ? 16.222 12.554 -35.328 1.00 63.25 86 VAL A O 1
ATOM 633 N N . ALA A 1 87 ? 14.046 12.366 -35.759 1.00 54.91 87 ALA A N 1
ATOM 634 C CA . ALA A 1 87 ? 13.678 11.858 -34.440 1.00 54.91 87 ALA A CA 1
ATOM 635 C C . ALA A 1 87 ? 14.199 10.430 -34.189 1.00 54.91 87 ALA A C 1
ATOM 637 O O . ALA A 1 87 ? 14.579 10.113 -33.064 1.00 54.91 87 ALA A O 1
ATOM 638 N N . ALA A 1 88 ? 14.303 9.599 -35.231 1.00 54.91 88 ALA A N 1
ATOM 639 C CA . ALA A 1 88 ? 15.009 8.318 -35.184 1.00 54.91 88 ALA A CA 1
ATOM 640 C C . ALA A 1 88 ? 16.527 8.510 -34.993 1.00 54.91 88 ALA A C 1
ATOM 642 O O . ALA A 1 88 ? 17.14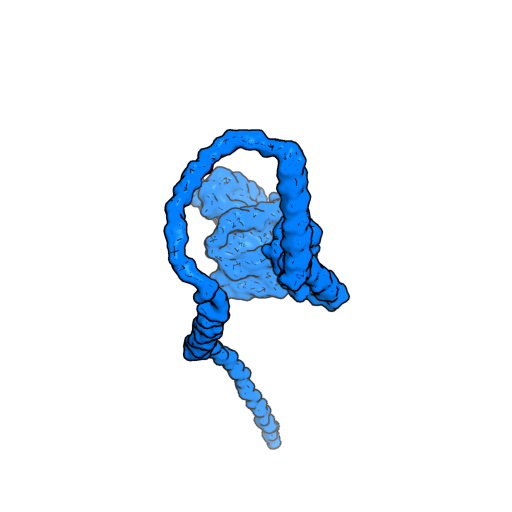5 7.798 -34.212 1.00 54.91 88 ALA A O 1
ATOM 643 N N . HIS A 1 89 ? 17.125 9.527 -35.626 1.00 54.81 89 HIS A N 1
ATOM 644 C CA . HIS A 1 89 ? 18.558 9.841 -35.482 1.00 54.81 89 HIS A CA 1
ATOM 645 C C . HIS A 1 89 ? 18.901 10.564 -34.167 1.00 54.81 89 HIS A C 1
ATOM 647 O O . HIS A 1 89 ? 20.017 10.455 -33.669 1.00 54.81 89 HIS A O 1
ATOM 653 N N . THR A 1 90 ? 17.943 11.278 -33.574 1.00 56.97 90 THR A N 1
ATOM 654 C CA . THR A 1 90 ? 18.073 11.940 -32.262 1.00 56.97 90 THR A CA 1
ATOM 655 C C . THR A 1 90 ? 17.544 11.076 -31.107 1.00 56.97 90 THR A C 1
ATOM 657 O O . THR A 1 90 ? 17.681 11.447 -29.940 1.00 56.97 90 THR A O 1
ATOM 660 N N . GLY A 1 91 ? 16.992 9.894 -31.406 1.00 55.44 91 GLY A N 1
ATOM 661 C CA . GLY A 1 91 ? 16.540 8.884 -30.445 1.00 55.44 91 GLY A CA 1
ATOM 662 C C . GLY A 1 91 ? 15.192 9.166 -29.773 1.00 55.44 91 GLY A C 1
ATOM 663 O O . GLY A 1 91 ? 14.822 8.454 -28.852 1.00 55.44 91 GLY A O 1
ATOM 664 N N . GLY A 1 92 ? 14.436 10.187 -30.179 1.00 53.38 92 GLY A N 1
ATOM 665 C CA . GLY A 1 92 ? 13.185 10.568 -29.509 1.00 53.38 92 GLY A CA 1
ATOM 666 C C . GLY A 1 92 ? 12.067 9.520 -29.602 1.00 53.38 92 GLY A C 1
ATOM 667 O O . GLY A 1 92 ? 11.343 9.329 -28.633 1.00 53.38 92 GLY A O 1
ATOM 668 N N . VAL A 1 93 ? 11.954 8.818 -30.735 1.00 53.44 93 VAL A N 1
ATOM 669 C CA . VAL A 1 93 ? 10.866 7.844 -30.990 1.00 53.44 93 VAL A CA 1
ATOM 670 C C . VAL A 1 93 ? 11.256 6.417 -30.580 1.00 53.44 93 VAL A C 1
ATOM 672 O O . VAL A 1 93 ? 10.388 5.615 -30.259 1.00 53.44 93 VAL A O 1
ATOM 675 N N . ASP A 1 94 ? 12.557 6.120 -30.504 1.00 68.25 94 ASP A N 1
ATOM 676 C CA . ASP A 1 94 ? 13.079 4.792 -30.145 1.00 68.25 94 ASP A CA 1
ATOM 677 C C . ASP A 1 94 ? 13.562 4.677 -28.695 1.00 68.25 94 ASP A C 1
ATOM 679 O O . ASP A 1 94 ? 13.879 3.583 -28.249 1.00 68.25 94 ASP A O 1
ATOM 683 N N . ARG A 1 95 ? 13.629 5.762 -27.913 1.00 76.88 95 ARG A N 1
ATOM 684 C CA . ARG A 1 95 ? 14.103 5.681 -26.515 1.00 76.88 95 ARG A CA 1
ATOM 685 C C . ARG A 1 95 ? 13.188 4.843 -25.626 1.00 76.88 95 ARG A C 1
ATOM 687 O O . ARG A 1 95 ? 13.691 4.052 -24.836 1.00 76.88 95 ARG A O 1
ATOM 694 N N . ALA A 1 96 ? 11.867 4.979 -25.762 1.00 80.06 96 ALA A N 1
ATOM 695 C CA . ALA A 1 96 ? 10.925 4.145 -25.013 1.00 80.06 96 ALA A CA 1
ATOM 696 C C . ALA A 1 96 ? 11.061 2.665 -25.403 1.00 80.06 96 ALA A C 1
ATOM 698 O O . ALA A 1 96 ? 11.115 1.804 -24.528 1.00 80.06 96 ALA A O 1
ATOM 699 N N . GLN A 1 97 ? 11.198 2.382 -26.703 1.00 84.75 97 GLN A N 1
ATOM 700 C CA . GLN A 1 97 ? 11.407 1.025 -27.206 1.00 84.75 97 GLN A CA 1
ATOM 701 C C . GLN A 1 97 ? 12.763 0.457 -26.768 1.00 84.75 97 GLN A C 1
ATOM 703 O O . GLN A 1 97 ? 12.838 -0.694 -26.354 1.00 84.75 97 GLN A O 1
ATOM 708 N N . ALA A 1 98 ? 13.826 1.259 -26.785 1.00 86.44 98 ALA A N 1
ATOM 709 C CA . ALA A 1 98 ? 15.148 0.864 -26.315 1.00 86.44 98 ALA A CA 1
ATOM 710 C C . ALA A 1 98 ? 15.123 0.506 -24.825 1.00 86.44 98 ALA A C 1
ATOM 712 O O . ALA A 1 98 ? 15.594 -0.563 -24.450 1.00 86.44 98 ALA A O 1
ATOM 713 N N . HIS A 1 99 ? 14.496 1.338 -23.986 1.00 88.94 99 HIS A N 1
ATOM 714 C CA . HIS A 1 99 ? 14.321 1.032 -22.565 1.00 88.94 99 HIS A CA 1
ATOM 715 C C . HIS A 1 99 ? 13.447 -0.206 -22.330 1.00 88.94 99 HIS A C 1
ATOM 717 O O . HIS A 1 99 ? 13.709 -0.973 -21.406 1.00 88.94 99 HIS A O 1
ATOM 723 N N . PHE A 1 100 ? 12.445 -0.437 -23.178 1.00 88.75 100 PHE A N 1
ATOM 724 C CA . PHE A 1 100 ? 11.623 -1.641 -23.126 1.00 88.75 100 PHE A CA 1
ATOM 725 C C . PHE A 1 100 ? 12.413 -2.909 -23.492 1.00 88.75 100 PHE A C 1
ATOM 727 O O . PHE A 1 100 ? 12.327 -3.920 -22.796 1.00 88.75 100 PHE A O 1
ATOM 734 N N . GLU A 1 101 ? 13.240 -2.861 -24.535 1.00 89.69 101 GLU A N 1
ATOM 735 C CA . GLU A 1 101 ? 14.116 -3.975 -24.913 1.00 89.69 101 GLU A CA 1
ATOM 736 C C . GLU A 1 101 ? 15.224 -4.214 -23.874 1.00 89.69 101 GLU A C 1
ATOM 738 O O . GLU A 1 101 ? 15.534 -5.359 -23.539 1.00 89.69 101 GLU A O 1
ATOM 743 N N . ASP A 1 102 ? 15.780 -3.154 -23.287 1.00 90.06 102 ASP A N 1
ATOM 744 C CA . ASP A 1 102 ? 16.734 -3.265 -22.182 1.00 90.06 102 ASP A CA 1
ATOM 745 C C . ASP A 1 102 ? 16.102 -3.901 -20.943 1.00 90.06 102 ASP A C 1
ATOM 747 O O . ASP A 1 102 ? 16.736 -4.738 -20.292 1.00 90.06 102 ASP A O 1
ATOM 751 N N . ALA A 1 103 ? 14.839 -3.577 -20.654 1.00 91.19 103 ALA A N 1
ATOM 752 C CA . ALA A 1 103 ? 14.092 -4.222 -19.588 1.00 91.19 103 ALA A CA 1
ATOM 753 C C . ALA A 1 103 ? 13.895 -5.719 -19.834 1.00 91.19 103 ALA A C 1
ATOM 755 O O . ALA A 1 103 ? 14.164 -6.510 -18.933 1.00 91.19 103 ALA A O 1
ATOM 756 N N . LYS A 1 104 ? 13.511 -6.128 -21.052 1.00 91.00 104 LYS A N 1
ATOM 757 C CA . LYS A 1 104 ? 13.394 -7.553 -21.412 1.00 91.00 104 LYS A CA 1
ATOM 758 C C . LYS A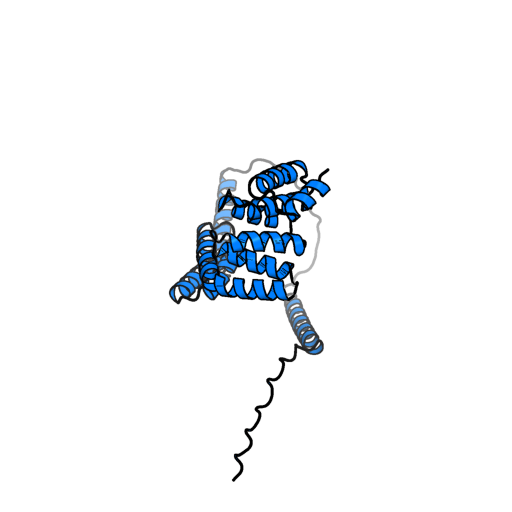 1 104 ? 14.717 -8.295 -21.240 1.00 91.00 104 LYS A C 1
ATOM 760 O O . LYS A 1 104 ? 14.743 -9.414 -20.736 1.00 91.00 104 LYS A O 1
ATOM 765 N N . ARG A 1 105 ? 15.837 -7.673 -21.625 1.00 92.88 105 ARG A N 1
ATOM 766 C CA . ARG A 1 105 ? 17.175 -8.253 -21.420 1.00 92.88 105 ARG A CA 1
ATOM 767 C C . ARG A 1 105 ? 17.526 -8.370 -19.938 1.00 92.88 105 ARG A C 1
ATOM 769 O O . ARG A 1 105 ? 18.150 -9.352 -19.552 1.00 92.88 105 ARG A O 1
ATOM 776 N N . ALA A 1 106 ? 17.176 -7.380 -19.117 1.00 91.12 106 ALA A N 1
ATOM 777 C CA . ALA A 1 106 ? 17.386 -7.435 -17.670 1.00 91.12 106 ALA A CA 1
ATOM 778 C C . ALA A 1 106 ? 16.520 -8.519 -17.012 1.00 91.12 106 ALA A C 1
ATOM 780 O O . ALA A 1 106 ? 17.024 -9.290 -16.198 1.00 91.12 106 ALA A O 1
ATOM 781 N N . GLU A 1 107 ? 15.269 -8.656 -17.449 1.00 90.94 107 GLU A N 1
ATOM 782 C CA . GLU A 1 107 ? 14.363 -9.714 -17.011 1.00 90.94 107 GLU A CA 1
ATOM 783 C C . GLU A 1 107 ? 14.895 -11.106 -17.384 1.00 90.94 107 GLU A C 1
ATOM 785 O O . GLU A 1 107 ? 14.937 -11.988 -16.531 1.00 90.94 107 GLU A O 1
ATOM 790 N N . ALA A 1 108 ? 15.412 -11.287 -18.606 1.00 90.19 108 ALA A N 1
ATOM 791 C CA . ALA A 1 108 ? 16.044 -12.538 -19.040 1.00 90.19 108 ALA A CA 1
ATOM 792 C C . ALA A 1 108 ? 17.285 -12.915 -18.207 1.00 90.19 108 ALA A C 1
ATOM 794 O O . ALA A 1 108 ? 17.634 -14.089 -18.108 1.00 90.19 108 ALA A O 1
ATOM 795 N N . ARG A 1 109 ? 17.945 -11.929 -17.585 1.00 91.44 109 ARG A N 1
ATOM 796 C CA . ARG A 1 109 ? 19.055 -12.140 -16.641 1.00 91.44 109 ARG A CA 1
ATOM 797 C C . ARG A 1 109 ? 18.592 -12.348 -15.192 1.00 91.44 109 ARG A C 1
ATOM 799 O O . ARG A 1 109 ? 19.435 -12.539 -14.322 1.00 91.44 109 ARG A O 1
ATOM 806 N N . GLY A 1 110 ? 17.289 -12.285 -14.915 1.00 88.81 110 GLY A N 1
ATOM 807 C CA . GLY A 1 110 ? 16.722 -12.357 -13.565 1.00 88.81 110 GLY A CA 1
ATOM 808 C C . GLY A 1 110 ? 16.886 -11.076 -12.734 1.00 88.81 110 GLY A C 1
ATOM 809 O O . GLY A 1 110 ? 16.566 -11.071 -11.543 1.00 88.81 110 GLY A O 1
ATOM 810 N N . ASP A 1 111 ? 17.361 -9.983 -13.338 1.00 92.81 111 ASP A N 1
ATOM 811 C CA . ASP A 1 111 ? 17.509 -8.682 -12.684 1.00 92.81 111 ASP A CA 1
ATOM 812 C C . ASP A 1 111 ? 16.189 -7.901 -12.744 1.00 92.81 111 ASP A C 1
ATOM 814 O O . ASP A 1 111 ? 15.982 -7.010 -13.571 1.00 92.81 111 ASP A O 1
ATOM 818 N N . LEU A 1 112 ? 15.274 -8.266 -11.844 1.00 90.81 112 LEU A N 1
ATOM 819 C CA . LEU A 1 112 ? 13.956 -7.637 -11.722 1.00 90.81 112 LEU A CA 1
ATOM 820 C C . LEU A 1 112 ? 14.046 -6.148 -11.354 1.00 90.81 112 LEU A C 1
ATOM 822 O O . LEU A 1 112 ? 13.195 -5.359 -11.767 1.00 90.81 112 LEU A O 1
ATOM 826 N N . LEU A 1 113 ? 15.075 -5.740 -10.604 1.00 91.12 113 LEU A N 1
ATOM 827 C CA . LEU A 1 113 ? 15.264 -4.345 -10.204 1.00 91.12 113 LEU A CA 1
ATOM 828 C C . LEU A 1 113 ? 15.689 -3.492 -11.405 1.00 91.12 113 LEU A C 1
ATOM 830 O O . LEU A 1 113 ? 15.097 -2.441 -11.663 1.00 91.12 113 LEU A O 1
ATOM 834 N N . GLY A 1 114 ? 16.680 -3.962 -12.168 1.00 89.62 114 GLY A N 1
ATOM 835 C CA . GLY A 1 114 ? 17.103 -3.334 -13.417 1.00 89.62 114 GLY A CA 1
ATOM 836 C C . GLY A 1 114 ? 15.967 -3.265 -14.438 1.00 89.62 114 GLY A C 1
ATOM 837 O O . GLY A 1 114 ? 15.731 -2.205 -15.022 1.00 89.62 114 GLY A O 1
ATOM 838 N N . ALA A 1 115 ? 15.206 -4.354 -14.586 1.00 91.69 115 ALA A N 1
ATOM 839 C CA . ALA A 1 115 ? 14.045 -4.409 -15.471 1.00 91.69 115 ALA A CA 1
ATOM 840 C C . ALA A 1 115 ? 12.959 -3.397 -15.069 1.00 91.69 115 ALA A C 1
ATOM 842 O O . ALA A 1 115 ? 12.496 -2.630 -15.912 1.00 91.69 115 ALA A O 1
ATOM 843 N N . THR A 1 116 ? 12.608 -3.316 -13.780 1.00 92.69 116 THR A N 1
ATOM 844 C CA . THR A 1 116 ? 11.606 -2.356 -13.278 1.00 92.69 116 THR A CA 1
ATOM 845 C C . THR A 1 116 ? 12.043 -0.910 -13.514 1.00 92.69 116 THR A C 1
ATOM 847 O O . THR A 1 116 ? 11.243 -0.080 -13.941 1.00 92.69 116 THR A O 1
ATOM 850 N N . ASN A 1 117 ? 13.323 -0.594 -13.289 1.00 92.31 117 ASN A N 1
ATOM 851 C CA . ASN A 1 117 ? 13.858 0.750 -13.513 1.00 92.31 117 ASN A CA 1
ATOM 852 C C . ASN A 1 117 ? 13.814 1.158 -14.990 1.00 92.31 117 ASN A C 1
ATOM 854 O O . ASN A 1 117 ? 13.418 2.284 -15.297 1.00 92.31 117 ASN A O 1
ATOM 858 N N . ALA A 1 118 ? 14.187 0.253 -15.897 1.00 90.31 118 ALA A N 1
ATOM 859 C CA . ALA A 1 118 ? 14.121 0.491 -17.335 1.00 90.31 118 ALA A CA 1
ATOM 860 C C . ALA A 1 118 ? 12.666 0.641 -17.820 1.00 90.31 118 ALA A C 1
ATOM 862 O O . ALA A 1 118 ? 12.358 1.580 -18.553 1.00 90.31 118 ALA A O 1
ATOM 863 N N . LEU A 1 119 ? 11.744 -0.195 -17.329 1.00 90.56 119 LEU A N 1
ATOM 864 C CA . LEU A 1 119 ? 10.312 -0.082 -17.631 1.00 90.56 119 LEU A CA 1
ATOM 865 C C . LEU A 1 119 ? 9.709 1.217 -17.101 1.00 90.56 119 LEU A C 1
ATOM 867 O O . LEU A 1 119 ? 8.934 1.853 -17.804 1.00 90.56 119 LEU A O 1
ATOM 871 N N . ARG A 1 120 ? 10.109 1.673 -15.909 1.00 91.56 120 ARG A N 1
ATOM 872 C CA . ARG A 1 120 ? 9.659 2.960 -15.360 1.00 91.56 120 ARG A CA 1
ATOM 873 C C . ARG A 1 120 ? 10.035 4.130 -16.271 1.00 91.56 120 ARG A C 1
ATOM 875 O O . ARG A 1 120 ? 9.230 5.038 -16.458 1.00 91.56 120 ARG A O 1
ATOM 882 N N . LEU A 1 121 ? 11.240 4.109 -16.847 1.00 90.50 121 LEU A N 1
ATOM 883 C CA . LEU A 1 121 ? 11.669 5.112 -17.828 1.00 90.50 121 LEU A CA 1
ATOM 884 C C . LEU A 1 121 ? 10.863 5.003 -19.126 1.00 90.50 121 LEU A C 1
ATOM 886 O O . LEU A 1 121 ? 10.443 6.024 -19.665 1.00 90.50 121 LEU A O 1
ATOM 890 N N . ALA A 1 122 ? 10.603 3.782 -19.597 1.00 88.56 122 ALA A N 1
ATOM 891 C CA . ALA A 1 122 ? 9.795 3.549 -20.789 1.00 88.56 122 ALA A CA 1
ATOM 892 C C . ALA A 1 122 ? 8.346 4.056 -20.618 1.00 88.56 122 ALA A C 1
ATOM 894 O O . ALA A 1 122 ? 7.856 4.770 -21.491 1.00 88.56 122 ALA A O 1
ATOM 895 N N . VAL A 1 123 ? 7.699 3.782 -19.475 1.00 90.56 123 VAL A N 1
ATOM 896 C CA . VAL A 1 123 ? 6.357 4.301 -19.130 1.00 90.56 123 VAL A CA 1
ATOM 897 C C . VAL A 1 123 ? 6.356 5.829 -19.045 1.00 90.56 123 VAL A C 1
ATOM 899 O O . VAL A 1 123 ? 5.413 6.468 -19.499 1.00 90.56 123 VAL A O 1
ATOM 902 N N . ALA A 1 124 ? 7.413 6.434 -18.493 1.00 88.56 124 ALA A N 1
ATOM 903 C CA . ALA A 1 124 ? 7.512 7.889 -18.385 1.00 88.56 124 ALA A CA 1
ATOM 904 C C . ALA A 1 124 ? 7.652 8.592 -19.748 1.00 88.56 124 ALA A C 1
ATOM 906 O O . ALA A 1 124 ? 7.205 9.727 -19.892 1.00 88.56 124 ALA A O 1
ATOM 907 N N . ILE A 1 125 ? 8.281 7.941 -20.734 1.00 87.00 125 ILE A N 1
ATOM 908 C CA . ILE A 1 125 ? 8.449 8.488 -22.090 1.00 87.00 125 ILE A CA 1
ATOM 909 C C . ILE A 1 125 ? 7.196 8.255 -22.941 1.00 87.00 125 ILE A C 1
ATOM 911 O O . ILE A 1 125 ? 6.816 9.136 -23.708 1.00 87.00 125 ILE A O 1
ATOM 915 N N . SER A 1 126 ? 6.562 7.090 -22.810 1.00 84.56 126 SER A N 1
ATOM 916 C CA . SER A 1 126 ? 5.391 6.708 -23.603 1.00 84.56 126 SER A CA 1
ATOM 917 C C . SER A 1 126 ? 4.285 6.149 -22.707 1.00 84.56 126 SER A C 1
ATOM 919 O O . SER A 1 126 ? 4.095 4.930 -22.649 1.00 84.56 126 SER A O 1
ATOM 921 N N . PRO A 1 127 ? 3.534 7.022 -22.011 1.00 85.75 127 PRO A N 1
ATOM 922 C CA . PRO A 1 127 ? 2.460 6.595 -21.125 1.00 85.75 127 PRO A CA 1
ATOM 923 C C . PRO A 1 127 ? 1.284 5.978 -21.888 1.00 85.75 127 PRO A C 1
ATOM 925 O O . PRO A 1 127 ? 0.542 5.215 -21.287 1.00 85.75 127 PRO A O 1
ATOM 928 N N . GLU A 1 128 ? 1.103 6.243 -23.188 1.00 87.62 128 GLU A N 1
ATOM 929 C CA . GLU A 1 128 ? 0.023 5.627 -23.976 1.00 87.62 128 GLU A CA 1
ATOM 930 C C . GLU A 1 128 ? 0.248 4.150 -24.348 1.00 87.62 128 GLU A C 1
ATOM 932 O O . GLU A 1 128 ? -0.688 3.476 -24.780 1.00 87.62 128 GLU A O 1
ATOM 937 N N . ARG A 1 129 ? 1.471 3.620 -24.211 1.00 86.94 129 ARG A N 1
ATOM 938 C CA . ARG A 1 129 ? 1.773 2.244 -24.630 1.00 86.94 129 ARG A CA 1
ATOM 939 C C . ARG A 1 129 ? 1.334 1.228 -23.577 1.00 86.94 129 ARG A C 1
ATOM 941 O O . ARG A 1 129 ? 2.019 1.022 -22.576 1.00 86.94 129 ARG A O 1
ATOM 948 N N . MET A 1 130 ? 0.217 0.553 -23.845 1.00 88.12 130 MET A N 1
ATOM 949 C CA . MET A 1 130 ? -0.350 -0.471 -22.957 1.00 88.12 130 MET A CA 1
ATOM 950 C C . MET A 1 130 ? 0.603 -1.645 -22.694 1.00 88.12 130 MET A C 1
ATOM 952 O O . MET A 1 130 ? 0.721 -2.088 -21.560 1.00 88.12 130 MET A O 1
ATOM 956 N N . ASP A 1 131 ? 1.349 -2.106 -23.697 1.00 88.81 131 ASP A N 1
ATOM 957 C CA . ASP A 1 131 ? 2.289 -3.226 -23.546 1.00 88.81 131 ASP A CA 1
ATOM 958 C C . ASP A 1 131 ? 3.442 -2.911 -22.578 1.00 88.81 131 ASP A C 1
ATOM 960 O O . ASP A 1 131 ? 3.878 -3.770 -21.810 1.00 88.81 131 ASP A O 1
ATOM 964 N N . VAL A 1 132 ? 3.917 -1.662 -22.571 1.00 88.19 132 VAL A N 1
ATOM 965 C CA . VAL A 1 132 ? 4.944 -1.194 -21.631 1.00 88.19 132 VAL A CA 1
ATOM 966 C C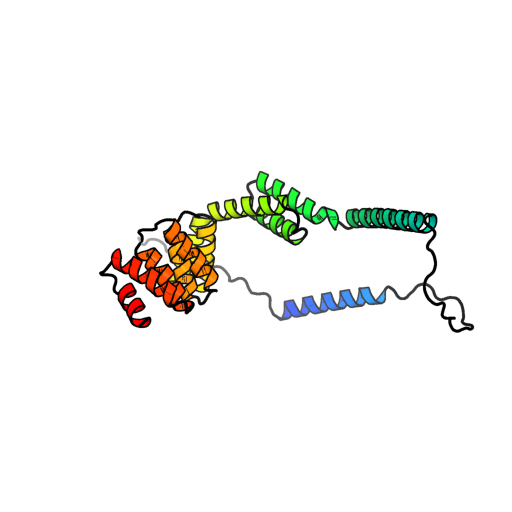 . VAL A 1 132 ? 4.368 -1.078 -20.217 1.00 88.19 132 VAL A C 1
ATOM 968 O O . VAL A 1 132 ? 5.041 -1.449 -19.254 1.00 88.19 132 VAL A O 1
ATOM 971 N N . GLN A 1 133 ? 3.123 -0.609 -20.083 1.00 89.56 133 GLN A N 1
ATOM 972 C CA . GLN A 1 133 ? 2.427 -0.536 -18.795 1.00 89.56 133 GLN A CA 1
ATOM 973 C C . GLN A 1 133 ? 2.180 -1.923 -18.192 1.00 89.56 133 GLN A C 1
ATOM 975 O O . GLN A 1 133 ? 2.462 -2.138 -17.014 1.00 89.56 133 GLN A O 1
ATOM 980 N N . GLU A 1 134 ? 1.697 -2.874 -18.991 1.00 91.75 134 GLU A N 1
ATOM 981 C CA . GLU A 1 134 ? 1.455 -4.255 -18.564 1.00 91.75 134 GLU A CA 1
ATOM 982 C C . GLU A 1 134 ? 2.756 -4.942 -18.145 1.00 91.75 134 GLU A C 1
ATOM 984 O O . GLU A 1 134 ? 2.820 -5.579 -17.090 1.00 91.75 134 GLU A O 1
ATOM 989 N N . ALA A 1 135 ? 3.826 -4.769 -18.928 1.00 90.50 135 ALA A N 1
ATOM 990 C CA . ALA A 1 135 ? 5.138 -5.289 -18.569 1.00 90.50 135 ALA A CA 1
ATOM 991 C C . ALA A 1 135 ? 5.658 -4.666 -17.268 1.00 90.50 135 ALA A C 1
ATOM 993 O O . ALA A 1 135 ? 6.162 -5.394 -16.413 1.00 90.50 135 ALA A O 1
ATOM 994 N N . TYR A 1 136 ? 5.507 -3.347 -17.095 1.00 92.38 136 TYR A N 1
ATOM 995 C CA . TYR A 1 136 ? 5.872 -2.663 -15.856 1.00 92.38 136 TYR A CA 1
ATOM 996 C C . TYR A 1 136 ? 5.110 -3.237 -14.664 1.00 92.38 136 TYR A C 1
ATOM 998 O O . TYR A 1 136 ? 5.755 -3.657 -13.710 1.00 92.38 136 TYR A O 1
ATOM 1006 N N . ALA A 1 137 ? 3.780 -3.334 -14.745 1.00 91.44 137 ALA A N 1
ATOM 1007 C CA . ALA A 1 137 ? 2.940 -3.852 -13.668 1.00 91.44 137 ALA A CA 1
ATOM 1008 C C . ALA A 1 137 ? 3.295 -5.301 -13.296 1.00 91.44 137 ALA A C 1
ATOM 1010 O O . ALA A 1 137 ? 3.403 -5.639 -12.117 1.00 91.44 137 ALA A O 1
ATOM 1011 N N . ARG A 1 138 ? 3.537 -6.158 -14.296 1.00 92.75 138 ARG A N 1
ATOM 1012 C CA . ARG A 1 138 ? 3.930 -7.557 -14.084 1.00 92.75 138 ARG A CA 1
ATOM 1013 C C . ARG A 1 138 ? 5.283 -7.666 -13.382 1.00 92.75 138 ARG A C 1
ATOM 1015 O O . ARG A 1 138 ? 5.409 -8.393 -12.397 1.00 92.75 138 ARG A O 1
ATOM 1022 N N . VAL A 1 139 ? 6.298 -6.960 -13.882 1.00 93.19 139 VAL A N 1
ATOM 1023 C CA . VAL A 1 139 ? 7.664 -7.032 -13.341 1.00 93.19 139 VAL A CA 1
ATOM 1024 C C . VAL A 1 139 ? 7.748 -6.346 -11.976 1.00 93.19 139 VAL A C 1
ATOM 1026 O O . VAL A 1 139 ? 8.394 -6.879 -11.074 1.00 93.19 139 VAL A O 1
ATOM 1029 N N . SER A 1 140 ? 7.048 -5.224 -11.781 1.00 91.50 140 SER A N 1
ATOM 1030 C CA . SER A 1 140 ? 6.973 -4.552 -10.484 1.00 91.50 140 SER A CA 1
ATOM 1031 C C . SER A 1 140 ? 6.299 -5.438 -9.443 1.00 91.50 140 SER A C 1
ATOM 1033 O O . SER A 1 140 ? 6.831 -5.589 -8.348 1.00 91.50 140 SER A O 1
ATOM 1035 N N . HIS A 1 141 ? 5.183 -6.089 -9.787 1.00 92.50 141 HIS A N 1
ATOM 1036 C CA . HIS A 1 141 ? 4.518 -7.028 -8.886 1.00 92.50 141 HIS A CA 1
ATOM 1037 C C . HIS A 1 141 ? 5.427 -8.214 -8.540 1.00 92.50 141 HIS A C 1
ATOM 1039 O O . HIS A 1 141 ? 5.542 -8.582 -7.373 1.00 92.50 141 HIS A O 1
ATOM 1045 N N . ALA A 1 142 ? 6.134 -8.787 -9.521 1.00 92.19 142 ALA A N 1
ATOM 1046 C CA . ALA A 1 142 ? 7.090 -9.867 -9.273 1.00 92.19 142 ALA A CA 1
ATOM 1047 C C . ALA A 1 142 ? 8.230 -9.438 -8.329 1.00 92.19 142 ALA A C 1
ATOM 1049 O O . ALA A 1 142 ? 8.610 -10.191 -7.430 1.00 92.19 142 ALA A O 1
ATOM 1050 N N . LEU A 1 143 ? 8.749 -8.216 -8.492 1.00 93.31 143 LEU A N 1
ATOM 1051 C CA . LEU A 1 143 ? 9.760 -7.645 -7.600 1.00 93.31 143 LEU A CA 1
ATOM 1052 C C . LEU A 1 143 ? 9.219 -7.456 -6.176 1.00 93.31 143 LEU A C 1
ATOM 1054 O O . LEU A 1 143 ? 9.889 -7.830 -5.215 1.00 93.31 143 LEU A O 1
ATOM 1058 N N . LEU A 1 144 ? 8.012 -6.903 -6.039 1.00 93.00 144 LEU A N 1
ATOM 1059 C CA . LEU A 1 144 ? 7.354 -6.692 -4.747 1.00 93.00 144 LEU A CA 1
ATOM 1060 C C . LEU A 1 144 ? 7.056 -8.017 -4.045 1.00 93.00 144 LEU A C 1
ATOM 1062 O O . LEU A 1 144 ? 7.331 -8.141 -2.860 1.00 93.00 144 LEU A O 1
ATOM 1066 N N . THR A 1 145 ? 6.587 -9.024 -4.784 1.00 93.88 145 THR A N 1
ATOM 1067 C CA . THR A 1 145 ? 6.351 -10.380 -4.263 1.00 93.88 145 THR A CA 1
ATOM 1068 C C . THR A 1 145 ? 7.645 -10.974 -3.703 1.00 93.88 145 THR A C 1
ATOM 1070 O O . THR A 1 145 ? 7.662 -11.496 -2.592 1.00 93.88 145 THR A O 1
ATOM 1073 N N . LYS A 1 146 ? 8.755 -10.850 -4.446 1.00 93.88 146 LYS A N 1
ATOM 1074 C CA . LYS A 1 146 ? 10.070 -11.357 -4.026 1.00 93.88 146 LYS A CA 1
ATOM 1075 C C . LYS A 1 146 ? 10.619 -10.633 -2.793 1.00 93.88 146 LYS A C 1
ATOM 1077 O O . LYS A 1 146 ? 11.273 -11.259 -1.967 1.00 93.88 146 LYS A O 1
ATOM 1082 N N . ASN A 1 147 ? 10.365 -9.332 -2.679 1.00 93.69 147 ASN A N 1
ATOM 1083 C CA . ASN A 1 147 ? 10.874 -8.496 -1.591 1.00 93.69 147 ASN A CA 1
ATOM 1084 C C . ASN A 1 147 ? 9.857 -8.296 -0.452 1.00 93.69 147 ASN A C 1
ATOM 1086 O O . ASN A 1 147 ? 10.111 -7.496 0.447 1.00 93.69 147 ASN A O 1
ATOM 1090 N N . ALA A 1 148 ? 8.718 -8.996 -0.471 1.00 93.69 148 ALA A N 1
ATOM 1091 C CA . ALA A 1 148 ? 7.635 -8.784 0.487 1.00 93.69 148 ALA A CA 1
ATOM 1092 C C . ALA A 1 148 ? 8.087 -9.012 1.938 1.00 93.69 148 ALA A C 1
ATOM 1094 O O . ALA A 1 148 ? 7.768 -8.198 2.798 1.00 93.69 148 ALA A O 1
ATOM 1095 N N . ASP A 1 149 ? 8.899 -10.046 2.194 1.00 94.12 149 ASP A N 1
ATOM 1096 C CA . ASP A 1 149 ? 9.464 -10.321 3.526 1.00 94.12 149 ASP A CA 1
ATOM 1097 C C . ASP A 1 149 ? 10.349 -9.180 4.037 1.00 94.12 149 ASP A C 1
ATOM 1099 O O . ASP A 1 149 ? 10.313 -8.824 5.214 1.00 94.12 149 ASP A O 1
ATOM 1103 N N . GLN A 1 150 ? 11.140 -8.582 3.144 1.00 95.19 150 GLN A N 1
ATOM 1104 C CA . GLN A 1 150 ? 12.005 -7.464 3.499 1.00 95.19 150 GLN A CA 1
ATOM 1105 C C . GLN A 1 150 ? 11.177 -6.216 3.815 1.00 95.19 150 GLN A C 1
ATOM 1107 O O . GLN A 1 150 ? 11.412 -5.579 4.836 1.00 95.19 150 GLN A O 1
ATOM 1112 N N . TYR A 1 151 ? 10.172 -5.900 2.992 1.00 95.31 151 TYR A N 1
ATOM 1113 C CA . TYR A 1 151 ? 9.276 -4.776 3.270 1.00 95.31 151 TYR A CA 1
ATOM 1114 C C . TYR A 1 151 ? 8.467 -4.978 4.550 1.00 95.31 151 TYR A C 1
ATOM 1116 O O . TYR A 1 151 ? 8.205 -4.008 5.253 1.00 95.31 151 TYR A O 1
ATOM 1124 N N . GLU A 1 152 ? 8.105 -6.216 4.884 1.00 96.06 152 GLU A N 1
ATOM 1125 C CA . GLU A 1 152 ? 7.448 -6.542 6.147 1.00 96.06 152 GLU A CA 1
ATOM 1126 C C . GLU A 1 152 ? 8.373 -6.282 7.347 1.00 96.06 152 GLU A C 1
ATOM 1128 O O . GLU A 1 152 ? 7.944 -5.701 8.346 1.00 96.06 152 GLU A O 1
ATOM 1133 N N . ALA A 1 153 ? 9.647 -6.673 7.253 1.00 96.12 153 ALA A N 1
ATOM 1134 C CA . ALA A 1 153 ? 10.641 -6.392 8.286 1.00 96.12 153 ALA A CA 1
ATOM 1135 C C . ALA A 1 153 ? 10.890 -4.882 8.447 1.00 96.12 153 ALA A C 1
ATOM 1137 O O . ALA A 1 153 ? 10.876 -4.375 9.571 1.00 96.12 153 ALA A O 1
ATOM 1138 N N . ASP A 1 154 ? 11.041 -4.158 7.335 1.00 94.25 154 ASP A N 1
ATOM 1139 C CA . ASP A 1 154 ? 11.194 -2.700 7.325 1.00 94.25 154 ASP A CA 1
ATOM 1140 C C . ASP A 1 154 ? 9.965 -2.012 7.946 1.00 94.25 154 ASP A C 1
ATOM 1142 O O . ASP A 1 154 ? 10.103 -1.091 8.750 1.00 94.25 154 ASP A O 1
ATOM 1146 N N . ALA A 1 155 ? 8.755 -2.489 7.628 1.00 95.44 155 ALA A N 1
ATOM 1147 C CA . ALA A 1 155 ? 7.510 -1.950 8.166 1.00 95.44 155 ALA A CA 1
ATOM 1148 C C . ALA A 1 155 ? 7.407 -2.142 9.684 1.00 95.44 155 ALA A C 1
ATOM 1150 O O . ALA A 1 155 ? 7.071 -1.200 10.398 1.00 95.44 155 ALA A O 1
ATOM 1151 N N . LYS A 1 156 ? 7.741 -3.336 10.190 1.00 95.75 156 LYS A N 1
ATOM 1152 C CA . LYS A 1 156 ? 7.770 -3.619 11.635 1.00 95.75 156 LYS A CA 1
ATOM 1153 C C . LYS A 1 156 ? 8.798 -2.750 12.356 1.00 95.75 156 LYS A C 1
ATOM 1155 O O . LYS A 1 156 ? 8.487 -2.182 13.397 1.00 95.75 156 LYS A O 1
ATOM 1160 N N . SER A 1 157 ? 9.986 -2.577 11.779 1.00 95.75 157 SER A N 1
ATOM 1161 C CA . SER A 1 157 ? 11.005 -1.691 12.350 1.00 95.75 157 SER A CA 1
ATOM 1162 C C . SER A 1 157 ? 10.545 -0.226 12.376 1.00 95.75 157 SER A C 1
ATOM 1164 O O . SER A 1 157 ? 10.756 0.476 13.365 1.00 95.75 157 SER A O 1
ATOM 1166 N N . ALA A 1 158 ? 9.847 0.235 11.333 1.00 94.50 158 ALA A N 1
ATOM 1167 C CA . ALA A 1 158 ? 9.264 1.575 11.300 1.00 94.50 158 ALA A CA 1
ATOM 1168 C C . ALA A 1 158 ? 8.120 1.753 12.321 1.00 94.50 158 ALA A C 1
ATOM 1170 O O . ALA A 1 158 ? 8.011 2.823 12.924 1.00 94.50 158 ALA A O 1
ATOM 1171 N N . GLU A 1 159 ? 7.299 0.722 12.561 1.00 93.88 159 GLU A N 1
ATOM 1172 C CA . GLU A 1 159 ? 6.288 0.712 13.632 1.00 93.88 159 GLU A CA 1
ATOM 1173 C C . GLU A 1 159 ? 6.934 0.841 15.017 1.00 93.88 159 GLU A C 1
ATOM 1175 O O . GLU A 1 159 ? 6.490 1.655 15.829 1.00 93.88 159 GLU A O 1
ATOM 1180 N N . GLU A 1 160 ? 8.007 0.087 15.277 1.00 94.00 160 GLU A N 1
ATOM 1181 C CA . GLU A 1 160 ? 8.784 0.169 16.522 1.00 94.00 160 GLU A CA 1
ATOM 1182 C C . GLU A 1 160 ? 9.396 1.564 16.715 1.00 94.00 160 GLU A C 1
ATOM 1184 O O . GLU A 1 160 ? 9.386 2.112 17.819 1.00 94.00 160 GLU A O 1
ATOM 1189 N N . GLY A 1 161 ? 9.862 2.178 15.624 1.00 92.19 161 GLY A N 1
ATOM 1190 C CA . GLY A 1 161 ? 10.371 3.548 15.594 1.00 92.19 161 GLY A CA 1
ATOM 1191 C C . GLY A 1 161 ? 9.300 4.643 15.680 1.00 92.19 161 GLY A C 1
ATOM 1192 O O . GLY A 1 161 ? 9.653 5.820 15.693 1.00 92.19 161 GLY A O 1
ATOM 1193 N N . SER A 1 162 ? 8.005 4.299 15.742 1.00 91.81 162 SER A N 1
ATOM 1194 C CA . SER A 1 162 ? 6.873 5.244 15.654 1.00 91.81 162 SER A CA 1
ATOM 1195 C C . SER A 1 162 ? 6.849 6.094 14.369 1.00 91.81 162 SER A C 1
ATOM 1197 O O . SER A 1 162 ? 6.171 7.123 14.306 1.00 91.81 162 SER A O 1
ATOM 1199 N N . SER A 1 163 ? 7.540 5.651 13.317 1.00 94.81 163 SER A N 1
ATOM 1200 C CA . SER A 1 163 ? 7.537 6.260 11.983 1.00 94.81 163 SER A CA 1
ATOM 1201 C C . SER A 1 163 ? 6.330 5.769 11.180 1.00 94.81 163 SER A C 1
ATOM 1203 O O . SER A 1 163 ? 6.461 5.068 10.178 1.00 94.81 163 SER A O 1
ATOM 1205 N N . TRP A 1 164 ? 5.122 6.145 11.609 1.00 94.31 164 TRP A N 1
ATOM 1206 C CA . TRP A 1 164 ? 3.854 5.629 11.063 1.00 94.31 164 TRP A CA 1
ATOM 1207 C C . TRP A 1 164 ? 3.689 5.830 9.546 1.00 94.31 164 TRP A C 1
ATOM 1209 O O . TRP A 1 164 ? 3.101 4.992 8.867 1.00 94.31 164 TRP A O 1
ATOM 1219 N N . GLN A 1 165 ? 4.220 6.928 9.000 1.00 93.81 165 GLN A N 1
ATOM 1220 C CA . GLN A 1 165 ? 4.176 7.212 7.561 1.00 93.81 165 GLN A CA 1
ATOM 1221 C C . GLN A 1 165 ? 5.033 6.229 6.760 1.00 93.81 165 GLN A C 1
ATOM 1223 O O . GLN A 1 165 ? 4.583 5.689 5.752 1.00 93.81 165 GLN A O 1
ATOM 1228 N N . GLU A 1 166 ? 6.255 5.973 7.224 1.00 93.94 166 GLU A N 1
ATOM 1229 C CA . GLU A 1 166 ? 7.172 5.024 6.593 1.00 93.94 166 GLU A CA 1
ATOM 1230 C C . GLU A 1 166 ? 6.647 3.594 6.734 1.00 93.94 166 GLU A C 1
ATOM 1232 O O . GLU A 1 166 ? 6.642 2.849 5.754 1.00 93.94 166 GLU A O 1
ATOM 1237 N N . ALA A 1 167 ? 6.106 3.249 7.908 1.00 95.94 167 ALA A N 1
ATOM 1238 C CA . ALA A 1 167 ? 5.463 1.964 8.157 1.00 95.94 167 ALA A CA 1
ATOM 1239 C C . ALA A 1 167 ? 4.299 1.718 7.190 1.00 95.94 167 ALA A C 1
ATOM 1241 O O . ALA A 1 167 ? 4.220 0.660 6.574 1.00 95.94 167 ALA A O 1
ATOM 1242 N N . ALA A 1 168 ? 3.421 2.702 6.991 1.00 94.56 168 ALA A N 1
ATOM 1243 C CA . ALA A 1 168 ? 2.302 2.577 6.062 1.00 94.56 168 ALA A CA 1
ATOM 1244 C C . ALA A 1 168 ? 2.755 2.402 4.601 1.00 94.56 168 ALA A C 1
ATOM 1246 O O . ALA A 1 168 ? 2.172 1.597 3.877 1.00 94.56 168 ALA A O 1
ATOM 1247 N N . LEU A 1 169 ? 3.807 3.110 4.169 1.00 94.06 169 LEU A N 1
ATOM 1248 C CA . LEU A 1 169 ? 4.385 2.956 2.826 1.00 94.06 169 LEU A CA 1
ATOM 1249 C C . LEU A 1 169 ? 5.091 1.606 2.636 1.00 94.06 169 LEU A C 1
ATOM 1251 O O . LEU A 1 169 ? 5.119 1.063 1.533 1.00 94.06 169 LEU A O 1
ATOM 1255 N N . ALA A 1 170 ? 5.703 1.065 3.687 1.00 95.56 170 ALA A N 1
ATOM 1256 C CA . ALA A 1 170 ? 6.295 -0.265 3.646 1.00 95.56 170 ALA A CA 1
ATOM 1257 C C . ALA A 1 170 ? 5.196 -1.340 3.602 1.00 95.56 170 ALA A C 1
ATOM 1259 O O . ALA A 1 170 ? 5.209 -2.189 2.711 1.00 95.56 170 ALA A O 1
ATOM 1260 N N . TRP A 1 171 ? 4.174 -1.234 4.457 1.00 96.62 171 TRP A N 1
ATOM 1261 C CA . TRP A 1 171 ? 3.009 -2.121 4.434 1.00 96.62 171 TRP A CA 1
ATOM 1262 C C . TRP A 1 171 ? 2.230 -2.060 3.120 1.00 96.62 171 TRP A C 1
ATOM 1264 O O . TRP A 1 171 ? 1.760 -3.098 2.659 1.00 96.62 171 TRP A O 1
ATOM 1274 N N . SER A 1 172 ? 2.132 -0.900 2.459 1.00 94.88 172 SER A N 1
ATOM 1275 C CA . SER A 1 172 ? 1.482 -0.818 1.146 1.00 94.88 172 SER A CA 1
ATOM 1276 C C . SER A 1 172 ? 2.214 -1.653 0.094 1.00 94.88 172 SER A C 1
ATOM 1278 O O . SER A 1 172 ? 1.567 -2.326 -0.703 1.00 94.88 172 SER A O 1
ATOM 1280 N N . LYS A 1 173 ? 3.553 -1.676 0.121 1.00 95.19 173 LYS A N 1
ATOM 1281 C CA . LYS A 1 173 ? 4.361 -2.533 -0.764 1.00 95.19 173 LYS A CA 1
ATOM 1282 C C . LYS A 1 173 ? 4.169 -4.015 -0.454 1.00 95.19 173 LYS A C 1
ATOM 1284 O O . LYS A 1 173 ? 4.124 -4.820 -1.380 1.00 95.19 173 LYS A O 1
ATOM 1289 N N . VAL A 1 174 ? 4.020 -4.372 0.825 1.00 96.12 174 VAL A N 1
ATOM 1290 C CA . VAL A 1 174 ? 3.669 -5.745 1.227 1.00 96.12 174 VAL A CA 1
ATOM 1291 C C . VAL A 1 174 ? 2.297 -6.121 0.670 1.00 96.12 174 VAL A C 1
ATOM 1293 O O . VAL A 1 174 ? 2.175 -7.172 0.057 1.00 96.12 174 VAL A O 1
ATOM 1296 N N . CYS A 1 175 ? 1.296 -5.245 0.792 1.00 95.69 175 CYS A N 1
ATOM 1297 C CA . CYS A 1 175 ? -0.046 -5.469 0.245 1.00 95.69 175 CYS A CA 1
ATOM 1298 C C . CYS A 1 175 ? -0.037 -5.647 -1.281 1.00 95.69 175 CYS A C 1
ATOM 1300 O O . CYS A 1 175 ? -0.806 -6.438 -1.815 1.00 95.69 175 CYS A O 1
ATOM 1302 N N . GLU A 1 176 ? 0.824 -4.915 -1.992 1.00 93.31 176 GLU A N 1
ATOM 1303 C CA . GLU A 1 176 ? 0.980 -5.053 -3.443 1.00 93.31 176 GLU A CA 1
ATOM 1304 C C . GLU A 1 176 ? 1.689 -6.354 -3.844 1.00 93.31 176 GLU A C 1
ATOM 1306 O O . GLU A 1 176 ? 1.350 -6.923 -4.874 1.00 93.31 176 GLU A O 1
ATOM 1311 N N . GLY A 1 177 ? 2.657 -6.836 -3.055 1.00 93.00 177 GLY A N 1
ATOM 1312 C CA . GLY A 1 177 ? 3.332 -8.119 -3.296 1.00 93.00 177 GLY A CA 1
ATOM 1313 C C . GLY A 1 177 ? 2.569 -9.344 -2.774 1.00 93.00 177 GLY A C 1
ATOM 1314 O O . GLY A 1 177 ? 2.802 -10.459 -3.236 1.00 93.00 177 GLY A O 1
ATOM 1315 N N . ARG A 1 178 ? 1.672 -9.149 -1.802 1.00 93.94 178 ARG A N 1
ATOM 1316 C CA . ARG A 1 178 ? 0.826 -10.166 -1.163 1.00 93.94 178 ARG A CA 1
ATOM 1317 C C . ARG A 1 178 ? -0.613 -9.646 -1.057 1.00 93.94 178 ARG A C 1
ATOM 1319 O O . ARG A 1 178 ? -1.052 -9.249 0.024 1.00 93.94 178 ARG A O 1
ATOM 1326 N N . PRO A 1 179 ? -1.373 -9.659 -2.163 1.00 93.12 179 PRO A N 1
ATOM 1327 C CA . PRO A 1 179 ? -2.722 -9.090 -2.194 1.00 93.12 179 PRO A CA 1
ATOM 1328 C C . PRO A 1 179 ? -3.728 -9.805 -1.283 1.00 93.12 179 PRO A C 1
ATOM 1330 O O . PRO A 1 179 ? -4.752 -9.204 -0.945 1.00 93.12 179 PRO A O 1
ATOM 1333 N N . ASP A 1 180 ? -3.426 -11.038 -0.869 1.00 93.94 180 ASP A N 1
ATOM 1334 C CA . ASP A 1 180 ? -4.286 -11.879 -0.030 1.00 93.94 180 ASP A CA 1
ATOM 1335 C C . ASP A 1 180 ? -3.833 -11.941 1.442 1.00 93.94 180 ASP A C 1
ATOM 1337 O O . ASP A 1 180 ? -4.398 -12.683 2.243 1.00 93.94 180 ASP A O 1
ATOM 1341 N N . ASP A 1 181 ? -2.825 -11.150 1.830 1.00 94.38 181 ASP A N 1
ATOM 1342 C CA . ASP A 1 181 ? -2.376 -11.066 3.220 1.00 94.38 181 ASP A CA 1
ATOM 1343 C C . ASP A 1 181 ? -3.273 -10.122 4.030 1.00 94.38 181 ASP A C 1
ATOM 1345 O O . ASP A 1 181 ? -3.112 -8.898 4.030 1.00 94.38 181 ASP A O 1
ATOM 1349 N N . PHE A 1 182 ? -4.219 -10.717 4.756 1.00 95.25 182 PHE A N 1
ATOM 1350 C CA . PHE A 1 182 ? -5.134 -10.012 5.649 1.00 95.25 182 PHE A CA 1
ATOM 1351 C C . PHE A 1 182 ? -4.409 -9.083 6.639 1.00 95.25 182 PHE A C 1
ATOM 1353 O O . PHE A 1 182 ? -4.812 -7.932 6.828 1.00 95.25 182 PHE A O 1
ATOM 1360 N N . ASN A 1 183 ? -3.321 -9.552 7.259 1.00 95.38 183 ASN A N 1
ATOM 1361 C CA . ASN A 1 183 ? -2.619 -8.792 8.293 1.00 95.38 183 ASN A CA 1
ATOM 1362 C C . ASN A 1 183 ? -1.898 -7.579 7.706 1.00 95.38 183 ASN A C 1
ATOM 1364 O O . ASN A 1 183 ? -1.888 -6.517 8.332 1.00 95.38 183 ASN A O 1
ATOM 1368 N N . ALA A 1 184 ? -1.330 -7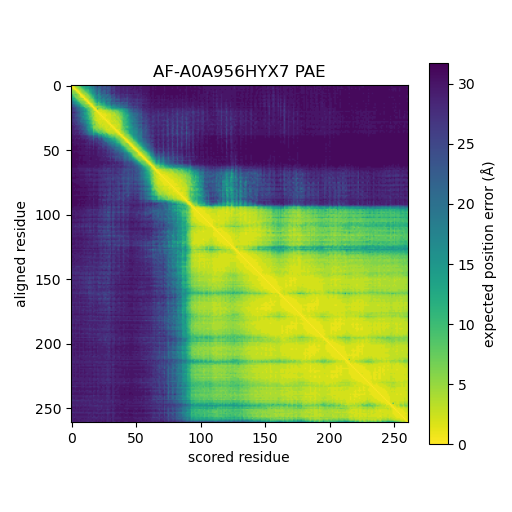.719 6.506 1.00 95.62 184 ALA A N 1
ATOM 1369 C CA . ALA A 1 184 ? -0.690 -6.611 5.811 1.00 95.62 184 ALA A CA 1
ATOM 1370 C C . ALA A 1 184 ? -1.684 -5.475 5.529 1.00 95.62 184 ALA A C 1
ATOM 1372 O O . ALA A 1 184 ? -1.373 -4.317 5.807 1.00 95.62 184 ALA A O 1
ATOM 1373 N N . HIS A 1 185 ? -2.901 -5.794 5.068 1.00 96.62 185 HIS A N 1
ATOM 1374 C CA . HIS A 1 185 ? -3.940 -4.787 4.800 1.00 96.62 185 HIS A CA 1
ATOM 1375 C C . HIS A 1 185 ? -4.423 -4.085 6.071 1.00 96.62 185 HIS A C 1
ATOM 1377 O O . HIS A 1 185 ? -4.572 -2.860 6.080 1.00 96.62 185 HIS A O 1
ATOM 1383 N N . ILE A 1 186 ? -4.617 -4.828 7.166 1.00 97.06 186 ILE A N 1
ATOM 1384 C CA . ILE A 1 186 ? -4.970 -4.244 8.470 1.00 97.06 186 ILE A CA 1
ATOM 1385 C C . ILE A 1 186 ? -3.892 -3.268 8.933 1.00 97.06 186 ILE A C 1
ATOM 1387 O O . ILE A 1 186 ? -4.193 -2.115 9.252 1.00 97.06 186 ILE A O 1
ATOM 1391 N N . ARG A 1 187 ? -2.628 -3.699 8.926 1.00 96.38 187 ARG A N 1
ATOM 1392 C CA . ARG A 1 187 ? -1.515 -2.862 9.377 1.00 96.38 187 ARG A CA 1
ATOM 1393 C C . ARG A 1 187 ? -1.303 -1.662 8.465 1.00 96.38 187 ARG A C 1
ATOM 1395 O O . ARG A 1 187 ? -1.090 -0.564 8.972 1.00 96.38 187 ARG A O 1
ATOM 1402 N N . ALA A 1 188 ? -1.428 -1.816 7.149 1.00 96.31 188 ALA A N 1
ATOM 1403 C CA . ALA A 1 188 ? -1.373 -0.692 6.216 1.00 96.31 188 ALA A CA 1
ATOM 1404 C C . ALA A 1 188 ? -2.429 0.371 6.556 1.00 96.31 188 ALA A C 1
ATOM 1406 O O . ALA A 1 188 ? -2.105 1.556 6.638 1.00 96.31 188 ALA A O 1
ATOM 1407 N N . ALA A 1 189 ? -3.674 -0.045 6.812 1.00 96.31 189 ALA A N 1
ATOM 1408 C CA . ALA A 1 189 ? -4.759 0.863 7.169 1.00 96.31 189 ALA A CA 1
ATOM 1409 C C . ALA A 1 189 ? -4.519 1.568 8.515 1.00 96.31 189 ALA A C 1
ATOM 1411 O O . ALA A 1 189 ? -4.625 2.792 8.590 1.00 96.31 189 ALA A O 1
ATOM 1412 N N . GLU A 1 190 ? -4.157 0.830 9.568 1.00 95.62 190 GLU A N 1
ATOM 1413 C CA . GLU A 1 190 ? -3.917 1.403 10.899 1.00 95.62 190 GLU A CA 1
ATOM 1414 C C . GLU A 1 190 ? -2.744 2.394 10.897 1.00 95.62 190 GLU A C 1
ATOM 1416 O O . GLU A 1 190 ? -2.861 3.503 11.429 1.00 95.62 190 GLU A O 1
ATOM 1421 N N . ASN A 1 191 ? -1.630 2.035 10.254 1.00 96.25 191 ASN A N 1
ATOM 1422 C CA . ASN A 1 191 ? -0.477 2.923 10.122 1.00 96.25 191 ASN A CA 1
ATOM 1423 C C . ASN A 1 191 ? -0.800 4.148 9.261 1.00 96.25 191 ASN A C 1
ATOM 1425 O O . ASN A 1 191 ? -0.348 5.246 9.579 1.00 96.25 191 ASN A O 1
ATOM 1429 N N . ALA A 1 192 ? -1.623 4.004 8.217 1.00 95.38 192 ALA A N 1
ATOM 1430 C CA . ALA A 1 192 ? -2.046 5.133 7.394 1.00 95.38 192 ALA A CA 1
ATOM 1431 C C . ALA A 1 192 ? -2.876 6.154 8.190 1.00 95.38 192 ALA A C 1
ATOM 1433 O O . ALA A 1 192 ? -2.645 7.358 8.063 1.00 95.38 192 ALA A O 1
ATOM 1434 N N . ILE A 1 193 ? -3.783 5.691 9.061 1.00 95.06 193 ILE A N 1
ATOM 1435 C CA . ILE A 1 193 ? -4.546 6.567 9.965 1.00 95.06 193 ILE A CA 1
ATOM 1436 C C . ILE A 1 193 ? -3.597 7.287 10.932 1.00 95.06 193 ILE A C 1
ATOM 1438 O O . ILE A 1 193 ? -3.668 8.508 11.071 1.00 95.06 193 ILE A O 1
ATOM 1442 N N . ARG A 1 194 ? -2.684 6.550 11.579 1.00 93.69 194 ARG A N 1
ATOM 1443 C CA . ARG A 1 194 ? -1.742 7.106 12.571 1.00 93.69 194 ARG A CA 1
ATOM 1444 C C . ARG A 1 194 ? -0.722 8.064 11.958 1.00 93.69 194 ARG A C 1
ATOM 1446 O O . ARG A 1 194 ? -0.366 9.058 12.581 1.00 93.69 194 ARG A O 1
ATOM 1453 N N . GLY A 1 195 ? -0.270 7.779 10.740 1.00 91.19 195 GLY A N 1
ATOM 1454 C CA . GLY A 1 195 ? 0.689 8.594 9.996 1.00 91.19 195 GLY A CA 1
ATOM 1455 C C . GLY A 1 195 ? 0.085 9.828 9.332 1.00 91.19 195 GLY A C 1
ATOM 1456 O O . GLY A 1 195 ? 0.831 10.627 8.765 1.00 91.19 195 GLY A O 1
ATOM 1457 N N . GLY A 1 196 ? -1.239 10.005 9.384 1.00 90.00 196 GLY A N 1
ATOM 1458 C CA . GLY A 1 196 ? -1.916 11.121 8.722 1.00 90.00 196 GLY A CA 1
ATOM 1459 C C . GLY A 1 196 ? -1.821 11.059 7.195 1.00 90.00 196 GLY A C 1
ATOM 1460 O O . GLY A 1 196 ? -1.794 12.098 6.536 1.00 90.00 196 GLY A O 1
ATOM 1461 N N . LEU A 1 197 ? -1.733 9.852 6.631 1.00 89.88 197 LEU A N 1
ATOM 1462 C CA . LEU A 1 197 ? -1.786 9.633 5.187 1.00 89.88 197 LEU A CA 1
ATOM 1463 C C . LEU A 1 197 ? -3.209 9.868 4.654 1.00 89.88 197 LEU A C 1
ATOM 1465 O O . LEU A 1 197 ? -4.172 9.897 5.429 1.00 89.88 197 LEU A O 1
ATOM 1469 N N . PRO A 1 198 ? -3.377 10.035 3.329 1.00 92.88 198 PRO A N 1
ATOM 1470 C CA . PRO A 1 198 ? -4.693 10.181 2.725 1.00 92.88 198 PRO A CA 1
ATOM 1471 C C . PRO A 1 198 ? -5.640 9.052 3.149 1.00 92.88 198 PRO A C 1
ATOM 1473 O O . PRO A 1 198 ? -5.386 7.868 2.926 1.00 92.88 198 PRO A O 1
ATOM 1476 N N . LEU A 1 199 ? -6.784 9.423 3.728 1.00 92.81 199 LEU A N 1
ATOM 1477 C CA . LEU A 1 199 ? -7.771 8.464 4.238 1.00 92.81 199 LEU A CA 1
ATOM 1478 C C . LEU A 1 199 ? -8.397 7.598 3.132 1.00 92.81 199 LEU A C 1
ATOM 1480 O O . LEU A 1 199 ? -8.984 6.558 3.423 1.00 92.81 199 LEU A O 1
ATOM 1484 N N . SER A 1 200 ? -8.257 8.000 1.865 1.00 93.81 200 SER A N 1
ATOM 1485 C CA . SER A 1 200 ? -8.609 7.182 0.702 1.00 93.81 200 SER A CA 1
ATOM 1486 C C . SER A 1 200 ? -7.807 5.883 0.647 1.00 93.81 200 SER A C 1
ATOM 1488 O O . SER A 1 200 ? -8.384 4.830 0.378 1.00 93.81 200 SER A O 1
ATOM 1490 N N . ASP A 1 201 ? -6.510 5.944 0.950 1.00 91.44 201 ASP A N 1
ATOM 1491 C CA . ASP A 1 201 ? -5.625 4.780 0.910 1.00 91.44 201 ASP A CA 1
ATOM 1492 C C . ASP A 1 201 ? -5.908 3.871 2.104 1.00 91.44 201 ASP A C 1
ATOM 1494 O O . ASP A 1 201 ? -6.113 2.671 1.931 1.00 91.44 201 ASP A O 1
ATOM 1498 N N . ALA A 1 202 ? -6.058 4.457 3.298 1.00 95.38 202 ALA A N 1
ATOM 1499 C CA . ALA A 1 202 ? -6.464 3.727 4.498 1.00 95.38 202 ALA A CA 1
ATOM 1500 C C . ALA A 1 202 ? -7.797 2.987 4.290 1.00 95.38 202 ALA A C 1
ATOM 1502 O O . ALA A 1 202 ? -7.928 1.819 4.654 1.00 95.38 202 ALA A O 1
ATOM 1503 N N . LYS A 1 203 ? -8.772 3.636 3.636 1.00 96.06 203 LYS A N 1
ATOM 1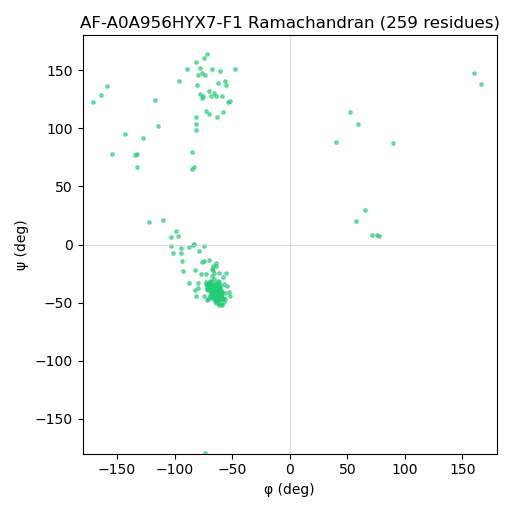504 C CA . LYS A 1 203 ? -10.057 3.017 3.286 1.00 96.06 203 LYS A CA 1
ATOM 1505 C C . LYS A 1 203 ? -9.874 1.856 2.316 1.00 96.06 203 LYS A C 1
ATOM 1507 O O . LYS A 1 203 ? -10.521 0.830 2.494 1.00 96.06 203 LYS A O 1
ATOM 1512 N N . ARG A 1 204 ? -9.022 2.007 1.296 1.00 95.81 204 ARG A N 1
ATOM 1513 C CA . ARG A 1 204 ? -8.755 0.953 0.308 1.00 95.81 204 ARG A CA 1
ATOM 1514 C C . ARG A 1 204 ? -8.185 -0.299 0.976 1.00 95.81 204 ARG A C 1
ATOM 1516 O O . ARG A 1 204 ? -8.680 -1.388 0.711 1.00 95.81 204 ARG A O 1
ATOM 1523 N N . PHE A 1 205 ? -7.201 -0.139 1.862 1.00 96.12 205 PHE A N 1
ATOM 1524 C CA . PHE A 1 205 ? -6.612 -1.261 2.600 1.00 96.12 205 PHE A CA 1
ATOM 1525 C C . PHE A 1 205 ? -7.610 -1.896 3.574 1.00 96.12 205 PHE A C 1
ATOM 1527 O O . PHE A 1 205 ? -7.787 -3.109 3.565 1.00 96.12 205 PHE A O 1
ATOM 1534 N N . ALA A 1 206 ? -8.340 -1.089 4.350 1.00 95.69 206 ALA A N 1
ATOM 1535 C CA . ALA A 1 206 ? -9.343 -1.606 5.280 1.00 95.69 206 ALA A CA 1
ATOM 1536 C C . ALA A 1 206 ? -10.477 -2.359 4.562 1.00 95.69 206 ALA A C 1
ATOM 1538 O O . ALA A 1 206 ? -10.910 -3.406 5.033 1.00 95.69 206 ALA A O 1
ATOM 1539 N N . GLN A 1 207 ? -10.931 -1.861 3.406 1.00 96.06 207 GLN A N 1
ATOM 1540 C CA . GLN A 1 207 ? -11.926 -2.555 2.590 1.00 96.06 207 GLN A CA 1
ATOM 1541 C C . GLN A 1 207 ? -11.378 -3.883 2.072 1.00 96.06 207 GLN A C 1
ATOM 1543 O O . GLN A 1 207 ? -12.056 -4.894 2.194 1.00 96.06 207 GLN A O 1
ATOM 1548 N N . ARG A 1 208 ? -10.134 -3.909 1.576 1.00 96.75 208 ARG A N 1
ATOM 1549 C CA . ARG A 1 208 ? -9.519 -5.155 1.113 1.00 96.75 208 ARG A CA 1
ATOM 1550 C C . ARG A 1 208 ? -9.390 -6.185 2.237 1.00 96.75 208 ARG A C 1
ATOM 1552 O O . ARG A 1 208 ? -9.614 -7.360 1.985 1.00 96.75 208 ARG A O 1
ATOM 1559 N N . ALA A 1 209 ? -9.094 -5.762 3.467 1.00 96.31 209 ALA A N 1
ATOM 1560 C CA . ALA A 1 209 ? -9.094 -6.658 4.622 1.00 96.31 209 ALA A CA 1
ATOM 1561 C C . ALA A 1 209 ? -10.486 -7.256 4.903 1.00 96.31 209 ALA A C 1
ATOM 1563 O O . ALA A 1 209 ? -10.581 -8.445 5.189 1.00 96.31 209 ALA A O 1
ATOM 1564 N N . VAL A 1 210 ? -11.558 -6.462 4.779 1.00 96.25 210 VAL A N 1
ATOM 1565 C CA . VAL A 1 210 ? -12.944 -6.954 4.900 1.00 96.25 210 VAL A CA 1
ATOM 1566 C C . VAL A 1 210 ? -13.303 -7.898 3.751 1.00 96.25 210 VAL A C 1
ATOM 1568 O O . VAL A 1 210 ? -13.952 -8.905 3.989 1.00 96.25 210 VAL A O 1
ATOM 1571 N N . ASP A 1 211 ? -12.857 -7.619 2.526 1.00 96.06 211 ASP A N 1
ATOM 1572 C CA . ASP A 1 211 ? -13.115 -8.494 1.375 1.00 96.06 211 ASP A CA 1
ATOM 1573 C C . ASP A 1 211 ? -12.386 -9.851 1.501 1.00 96.06 211 ASP A C 1
ATOM 1575 O O . ASP A 1 211 ? -12.823 -10.845 0.927 1.00 96.06 211 ASP A O 1
ATOM 1579 N N . LEU A 1 212 ? -11.258 -9.895 2.224 1.00 95.44 212 LEU A N 1
ATOM 1580 C CA . LEU A 1 212 ? -10.522 -11.131 2.519 1.00 95.44 212 LEU A CA 1
ATOM 1581 C C . LEU A 1 212 ? -11.152 -11.925 3.670 1.00 95.44 212 LEU A C 1
ATOM 1583 O O . LEU A 1 212 ? -11.159 -13.154 3.626 1.00 95.44 212 LEU A O 1
ATOM 1587 N N . ASP A 1 213 ? -11.668 -11.236 4.690 1.00 93.44 213 ASP A N 1
ATOM 1588 C CA . ASP A 1 213 ? -12.407 -11.846 5.796 1.00 93.44 213 ASP A CA 1
ATOM 1589 C C . ASP A 1 213 ? -13.568 -10.949 6.251 1.00 93.44 213 ASP A C 1
ATOM 1591 O O . ASP A 1 213 ? -13.425 -10.056 7.097 1.00 93.44 213 ASP A O 1
ATOM 1595 N N . GLU A 1 214 ? -14.751 -11.234 5.702 1.00 91.19 214 GLU A N 1
ATOM 1596 C CA . GLU A 1 214 ? -15.984 -10.487 5.968 1.00 91.19 214 GLU A CA 1
ATOM 1597 C C . GLU A 1 214 ? -16.469 -10.640 7.421 1.00 91.19 214 GLU A C 1
ATOM 1599 O O . GLU A 1 214 ? -17.196 -9.783 7.930 1.00 91.19 214 GLU A O 1
ATOM 1604 N N . ASN A 1 215 ? -16.051 -11.708 8.111 1.00 91.81 215 ASN A N 1
ATOM 1605 C CA . ASN A 1 215 ? -16.435 -12.015 9.490 1.00 91.81 215 ASN A CA 1
ATOM 1606 C C . ASN A 1 215 ? -15.373 -11.585 10.511 1.00 91.81 215 ASN A C 1
ATOM 1608 O O . ASN A 1 215 ? -15.467 -11.924 11.696 1.00 91.81 215 ASN A O 1
ATOM 1612 N N . SER A 1 216 ? -14.384 -10.799 10.090 1.00 94.12 216 SER A N 1
ATOM 1613 C CA . SER A 1 216 ? -13.386 -10.254 10.996 1.00 94.12 216 SER A CA 1
ATOM 1614 C C . SER A 1 216 ? -13.902 -9.005 11.712 1.00 94.12 216 SER A C 1
ATOM 1616 O O . SER A 1 216 ? -13.994 -7.914 11.136 1.00 94.12 216 SER A O 1
ATOM 1618 N N . ALA A 1 217 ? -14.162 -9.129 13.019 1.00 94.44 217 ALA A N 1
ATOM 1619 C CA . ALA A 1 217 ? -14.455 -7.981 13.882 1.00 94.44 217 ALA A CA 1
ATOM 1620 C C . ALA A 1 217 ? -13.340 -6.919 13.808 1.00 94.44 217 ALA A C 1
ATOM 1622 O O . ALA A 1 217 ? -13.617 -5.719 13.812 1.00 94.44 217 ALA A O 1
ATOM 1623 N N . LEU A 1 218 ? -12.085 -7.365 13.667 1.00 94.56 218 LEU A N 1
ATOM 1624 C CA . LEU A 1 218 ? -10.912 -6.506 13.532 1.00 94.56 218 LEU A CA 1
ATOM 1625 C C . LEU A 1 218 ? -10.954 -5.674 12.242 1.00 94.56 218 LEU A C 1
ATOM 1627 O O . LEU A 1 218 ? -10.763 -4.461 12.302 1.00 94.56 218 LEU A O 1
ATOM 1631 N N . ALA A 1 219 ? -11.246 -6.289 11.092 1.00 95.12 219 ALA A N 1
ATOM 1632 C CA . ALA A 1 219 ? -11.319 -5.568 9.819 1.00 95.12 219 ALA A CA 1
ATOM 1633 C C . ALA A 1 219 ? -12.451 -4.539 9.799 1.00 95.12 219 ALA A C 1
ATOM 1635 O O . ALA A 1 219 ? -12.245 -3.387 9.414 1.00 95.12 219 ALA A O 1
ATOM 1636 N N . LEU A 1 220 ? -13.628 -4.918 10.302 1.00 95.94 220 LEU A N 1
ATOM 1637 C CA . LEU A 1 220 ? -14.771 -4.012 10.413 1.00 95.94 220 LEU A CA 1
ATOM 1638 C C . LEU A 1 220 ? -14.512 -2.869 11.405 1.00 95.94 220 LEU A C 1
ATOM 1640 O O . LEU A 1 220 ? -14.934 -1.735 11.155 1.00 95.94 220 LEU A O 1
ATOM 1644 N N . ARG A 1 221 ? -13.780 -3.130 12.499 1.00 96.00 221 ARG A N 1
ATOM 1645 C CA . ARG A 1 221 ? -13.317 -2.093 13.433 1.00 96.00 221 ARG A CA 1
ATOM 1646 C C . ARG A 1 221 ? -12.404 -1.095 12.729 1.00 96.00 221 ARG A C 1
ATOM 1648 O O . ARG A 1 221 ? -12.660 0.104 12.821 1.00 96.00 221 ARG A O 1
ATOM 1655 N N . VAL A 1 222 ? -11.373 -1.571 12.031 1.00 96.50 222 VAL A N 1
ATOM 1656 C CA . VAL A 1 222 ? -10.400 -0.715 11.330 1.00 96.50 222 VAL A CA 1
ATOM 1657 C C . VAL A 1 222 ? -11.083 0.098 10.231 1.00 96.50 222 VAL A C 1
ATOM 1659 O O . VAL A 1 222 ? -10.886 1.308 10.156 1.00 96.50 222 VAL A O 1
ATOM 1662 N N . LEU A 1 223 ? -11.974 -0.510 9.442 1.00 96.25 223 LEU A N 1
ATOM 1663 C CA . LEU A 1 223 ? -12.782 0.209 8.452 1.00 96.25 223 LEU A CA 1
ATOM 1664 C C . LEU A 1 223 ? -13.669 1.282 9.108 1.00 96.25 223 LEU A C 1
ATOM 1666 O O . LEU A 1 223 ? -13.769 2.410 8.617 1.00 96.25 223 LEU A O 1
ATOM 1670 N N . GLY A 1 224 ? -14.278 0.957 10.249 1.00 95.44 224 GLY A N 1
ATOM 1671 C CA . GLY A 1 224 ? -15.019 1.905 11.074 1.00 95.44 224 GLY A CA 1
ATOM 1672 C C . GLY A 1 224 ? -14.161 3.085 11.528 1.00 95.44 224 GLY A C 1
ATOM 1673 O O . GLY A 1 224 ? -14.578 4.231 11.381 1.00 95.44 224 GLY A O 1
ATOM 1674 N N . GLU A 1 225 ? -12.951 2.823 12.021 1.00 95.44 225 GLU A N 1
ATOM 1675 C CA . GLU A 1 225 ? -11.982 3.835 12.452 1.00 95.44 225 GLU A CA 1
ATOM 1676 C C . GLU A 1 225 ? -11.556 4.756 11.300 1.00 95.44 225 GLU A C 1
ATOM 1678 O O . GLU A 1 225 ? -11.550 5.978 11.468 1.00 95.44 225 GLU A O 1
ATOM 1683 N N . VAL A 1 226 ? -11.314 4.208 10.102 1.00 96.31 226 VAL A N 1
ATOM 1684 C CA . VAL A 1 226 ? -11.070 5.012 8.893 1.00 96.31 226 VAL A CA 1
ATOM 1685 C C . VAL A 1 226 ? -12.247 5.948 8.618 1.00 96.31 226 VAL A C 1
ATOM 1687 O O . VAL A 1 226 ? -12.046 7.135 8.358 1.00 96.31 226 VAL A O 1
ATOM 1690 N N . PHE A 1 227 ? -13.486 5.454 8.698 1.00 95.88 227 PHE A N 1
ATOM 1691 C CA . PHE A 1 227 ? -14.666 6.291 8.475 1.00 95.88 227 PHE A CA 1
ATOM 1692 C C . PHE A 1 227 ? -14.859 7.362 9.552 1.00 95.88 227 PHE A C 1
ATOM 1694 O O . PHE A 1 227 ? -15.306 8.460 9.217 1.00 95.88 227 PHE A O 1
ATOM 1701 N N . VAL A 1 228 ? -14.517 7.080 10.816 1.00 94.88 228 VAL A N 1
ATOM 1702 C CA . VAL A 1 228 ? -14.504 8.094 11.885 1.00 94.88 228 VAL A CA 1
ATOM 1703 C C . VAL A 1 228 ? -13.507 9.196 11.537 1.00 94.88 228 VAL A C 1
ATOM 1705 O O . VAL A 1 228 ? -13.883 10.368 11.528 1.00 94.88 228 VAL A O 1
ATOM 1708 N N . SER A 1 229 ? -12.275 8.823 11.184 1.00 92.94 229 SER A N 1
ATOM 1709 C CA . SER A 1 229 ? -11.218 9.760 10.788 1.00 92.94 229 SER A CA 1
ATOM 1710 C C . SER A 1 229 ? -11.593 10.569 9.542 1.00 92.94 229 SER A C 1
ATOM 1712 O O . SER A 1 229 ? -11.244 11.740 9.439 1.00 92.94 229 SER A O 1
ATOM 1714 N N . ALA A 1 230 ? -12.369 9.983 8.623 1.00 91.81 230 ALA A N 1
ATOM 1715 C CA . ALA A 1 230 ? -12.865 10.643 7.413 1.00 91.81 230 ALA A CA 1
ATOM 1716 C C . ALA A 1 230 ? -14.142 11.478 7.626 1.00 91.81 230 ALA A C 1
ATOM 1718 O O . ALA A 1 230 ? -14.684 12.021 6.665 1.00 91.81 230 ALA A O 1
ATOM 1719 N N . GLY A 1 231 ? -14.676 11.550 8.851 1.00 92.38 231 GLY A N 1
ATOM 1720 C CA . GLY A 1 231 ? -15.918 12.269 9.157 1.00 92.38 231 GLY A CA 1
ATOM 1721 C C . GLY A 1 231 ? -17.199 11.601 8.629 1.00 92.38 231 GLY A C 1
ATOM 1722 O O . GLY A 1 231 ? -18.285 12.174 8.726 1.00 92.38 231 GLY A O 1
ATOM 1723 N N . MET A 1 232 ? -17.119 10.374 8.107 1.00 93.94 232 MET A N 1
ATOM 1724 C CA . MET A 1 232 ? -18.241 9.627 7.527 1.00 93.94 232 MET A CA 1
ATOM 1725 C C . MET A 1 232 ? -19.041 8.872 8.602 1.00 93.94 232 MET A C 1
ATOM 1727 O O . MET A 1 232 ? -19.101 7.641 8.613 1.00 93.94 232 MET A O 1
ATOM 1731 N N . LYS A 1 233 ? -19.693 9.613 9.507 1.00 93.81 233 LYS A N 1
ATOM 1732 C CA . LYS A 1 233 ? -20.347 9.074 10.721 1.00 93.81 233 LYS A CA 1
ATOM 1733 C C . LYS A 1 233 ? -21.334 7.926 10.468 1.00 93.81 233 LYS A C 1
ATOM 1735 O O . LYS A 1 233 ? -21.352 6.960 11.226 1.00 93.81 233 LYS A O 1
ATOM 1740 N N . VAL A 1 234 ? -22.143 8.008 9.407 1.00 94.38 234 VAL A N 1
ATOM 1741 C CA . VAL A 1 234 ? -23.150 6.977 9.082 1.00 94.38 234 VAL A CA 1
ATOM 1742 C C . VAL A 1 234 ? -22.485 5.645 8.722 1.00 94.38 234 VAL A C 1
ATOM 1744 O O . VAL A 1 234 ? -22.890 4.598 9.223 1.00 94.38 234 VAL A O 1
ATOM 1747 N N . ASN A 1 235 ? -21.439 5.685 7.894 1.00 94.19 235 ASN A N 1
ATOM 1748 C CA . ASN A 1 235 ? -20.703 4.489 7.477 1.00 94.19 235 ASN A CA 1
ATOM 1749 C C . ASN A 1 235 ? -19.856 3.925 8.621 1.00 94.19 235 ASN A C 1
ATOM 1751 O O . ASN A 1 235 ? -19.810 2.707 8.806 1.00 94.19 235 ASN A O 1
ATOM 1755 N N . ALA A 1 236 ? -19.257 4.807 9.429 1.00 94.81 236 ALA A N 1
ATOM 1756 C CA . ALA A 1 236 ? -18.535 4.423 10.636 1.00 94.81 236 ALA A CA 1
ATOM 1757 C C . ALA A 1 236 ? -19.442 3.641 11.591 1.00 94.81 236 ALA A C 1
ATOM 1759 O O . ALA A 1 236 ? -19.098 2.540 12.008 1.00 94.81 236 ALA A O 1
ATOM 1760 N N . ARG A 1 237 ? -20.641 4.167 11.873 1.00 95.00 237 ARG A N 1
ATOM 1761 C CA . ARG A 1 237 ? -21.605 3.521 12.764 1.00 95.00 237 ARG A CA 1
ATOM 1762 C C . ARG A 1 237 ? -22.034 2.146 12.254 1.00 95.00 237 ARG A C 1
ATOM 1764 O O . ARG A 1 237 ? -21.992 1.201 13.027 1.00 95.00 237 ARG A O 1
ATOM 1771 N N . LYS A 1 238 ? -22.377 2.016 10.968 1.00 95.44 238 LYS A N 1
ATOM 1772 C CA . LYS A 1 238 ? -22.747 0.719 10.368 1.00 95.44 238 LYS A CA 1
ATOM 1773 C C . LYS A 1 238 ? -21.635 -0.325 10.516 1.00 95.44 238 LYS A C 1
ATOM 1775 O O . LYS A 1 238 ? -21.906 -1.445 10.937 1.00 95.44 238 LYS A O 1
ATOM 1780 N N . SER A 1 239 ? -20.398 0.059 10.199 1.00 93.56 239 SER A N 1
ATOM 1781 C CA . SER A 1 239 ? -19.240 -0.846 10.246 1.00 93.56 239 SER A CA 1
ATOM 1782 C C . SER A 1 239 ? -18.916 -1.259 11.685 1.00 93.56 239 SER A C 1
ATOM 1784 O O . SER A 1 239 ? -18.730 -2.438 11.967 1.00 93.56 239 SER A O 1
ATOM 1786 N N . LEU A 1 240 ? -18.943 -0.307 12.623 1.00 94.75 240 LEU A N 1
ATOM 1787 C CA . LEU A 1 240 ? -18.692 -0.566 14.043 1.00 94.75 240 LEU A CA 1
ATOM 1788 C C . LEU A 1 240 ? -19.823 -1.353 14.719 1.00 94.75 240 LEU A C 1
ATOM 1790 O O . LEU A 1 240 ? -19.552 -2.159 15.601 1.00 94.75 240 LEU A O 1
ATOM 1794 N N . GLU A 1 241 ? -21.082 -1.163 14.319 1.00 94.25 241 GLU A N 1
ATOM 1795 C CA . GLU A 1 241 ? -22.202 -1.987 14.793 1.00 94.25 241 GLU A CA 1
ATOM 1796 C C . GLU A 1 241 ? -22.093 -3.431 14.285 1.00 94.25 241 GLU A C 1
ATOM 1798 O O . GLU A 1 241 ? -22.394 -4.358 15.035 1.00 94.25 241 GLU A O 1
ATOM 1803 N N . ALA A 1 242 ? -21.644 -3.642 13.042 1.00 94.12 242 ALA A N 1
ATOM 1804 C CA . ALA A 1 242 ? -21.346 -4.979 12.528 1.00 94.12 242 ALA A CA 1
ATOM 1805 C C . ALA A 1 242 ? -20.182 -5.623 13.298 1.00 94.12 242 ALA A C 1
ATOM 1807 O O . ALA A 1 242 ? -20.309 -6.755 13.760 1.00 94.12 242 ALA A O 1
ATOM 1808 N N . ALA A 1 243 ? -19.105 -4.871 13.538 1.00 93.62 243 ALA A N 1
ATOM 1809 C CA . ALA A 1 243 ? -17.976 -5.324 14.343 1.00 93.62 243 ALA A CA 1
ATOM 1810 C C . ALA A 1 243 ? -18.401 -5.692 15.782 1.00 93.62 243 ALA A C 1
ATOM 1812 O O . ALA A 1 243 ? -18.038 -6.754 16.277 1.00 93.62 243 ALA A O 1
ATOM 1813 N N . ALA A 1 244 ? -19.248 -4.876 16.425 1.00 94.25 244 ALA A N 1
ATOM 1814 C CA . ALA A 1 244 ? -19.759 -5.120 17.780 1.00 94.25 244 ALA A CA 1
ATOM 1815 C C . ALA A 1 244 ? -20.666 -6.356 17.889 1.00 94.25 244 ALA A C 1
ATOM 1817 O O . ALA A 1 244 ? -20.820 -6.906 18.976 1.00 94.25 244 ALA A O 1
ATOM 1818 N N . LYS A 1 245 ? -21.310 -6.781 16.793 1.00 94.88 245 LYS A N 1
ATOM 1819 C CA . LYS A 1 245 ? -22.085 -8.033 16.767 1.00 94.88 245 LYS A CA 1
ATOM 1820 C C . LYS A 1 245 ? -21.177 -9.261 16.780 1.00 94.88 245 LYS A C 1
ATOM 1822 O O . LYS A 1 245 ? -21.563 -10.273 17.353 1.00 94.88 245 LYS A O 1
ATOM 1827 N N . LEU A 1 246 ? -20.011 -9.163 16.143 1.00 93.88 246 LEU A N 1
ATOM 1828 C CA . LEU A 1 246 ? -19.028 -10.243 16.057 1.00 93.88 246 LEU A CA 1
ATOM 1829 C C . LEU A 1 246 ? -18.173 -10.322 17.325 1.00 93.88 246 LEU A C 1
ATOM 1831 O O . LEU A 1 246 ? -17.999 -11.407 17.872 1.00 93.88 246 LEU A O 1
ATOM 1835 N N . ASP A 1 247 ? -17.711 -9.175 17.832 1.00 91.94 247 ASP A N 1
ATOM 1836 C CA . ASP A 1 247 ? -17.041 -9.070 19.130 1.00 91.94 247 ASP A CA 1
ATOM 1837 C C . ASP A 1 247 ? -17.684 -7.986 20.018 1.00 91.94 247 ASP A C 1
ATOM 1839 O O . ASP A 1 247 ? -17.287 -6.816 20.002 1.00 91.94 247 ASP A O 1
ATOM 1843 N N . PRO A 1 248 ? -18.671 -8.364 20.849 1.00 89.38 248 PRO A N 1
ATOM 1844 C CA . PRO A 1 248 ? -19.320 -7.440 21.777 1.00 89.38 248 PRO A CA 1
ATOM 1845 C C . PRO A 1 248 ? -18.430 -6.984 22.943 1.00 89.38 248 PRO A C 1
ATOM 1847 O O . PRO A 1 248 ? -18.816 -6.080 23.694 1.00 89.38 248 PRO A O 1
ATOM 1850 N N . LYS A 1 249 ? -17.284 -7.639 23.173 1.00 91.06 249 LYS A N 1
ATOM 1851 C CA . LYS A 1 249 ? -16.397 -7.352 24.308 1.00 91.06 249 LYS A CA 1
ATOM 1852 C C . LYS A 1 249 ? -15.297 -6.362 23.956 1.00 91.06 249 LYS A C 1
ATOM 1854 O O . LYS A 1 249 ? -14.712 -5.806 24.880 1.00 91.06 249 LYS A O 1
ATOM 1859 N N . ASP A 1 250 ? -15.068 -6.094 22.676 1.00 91.44 250 ASP A N 1
ATOM 1860 C CA . ASP A 1 250 ? -14.060 -5.135 22.240 1.00 91.44 250 ASP A CA 1
ATOM 1861 C C . ASP A 1 250 ? -14.390 -3.710 22.732 1.00 91.44 250 ASP A C 1
ATOM 1863 O O . ASP A 1 250 ? -15.329 -3.034 22.290 1.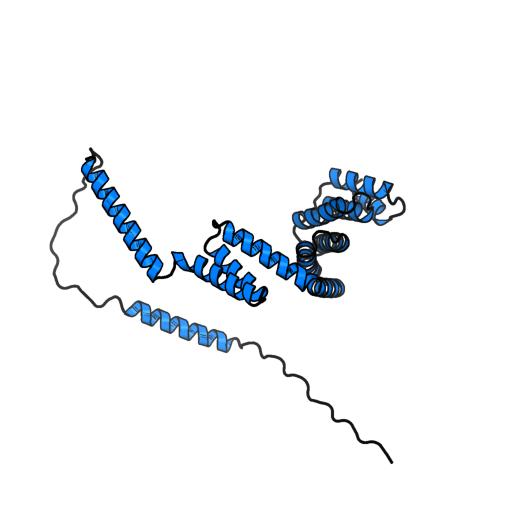00 91.44 250 ASP A O 1
ATOM 1867 N N . GLU A 1 251 ? -13.585 -3.241 23.684 1.00 91.94 251 GLU A N 1
ATOM 1868 C CA . GLU A 1 251 ? -13.691 -1.908 24.268 1.00 91.94 251 GLU A CA 1
ATOM 1869 C C . GLU A 1 251 ? -13.377 -0.799 23.252 1.00 91.94 251 GLU A C 1
ATOM 1871 O O . GLU A 1 251 ? -13.943 0.295 23.338 1.00 91.94 251 GLU A O 1
ATOM 1876 N N . ALA A 1 252 ? -12.527 -1.055 22.251 1.00 89.94 252 ALA A N 1
ATOM 1877 C CA . ALA A 1 252 ? -12.215 -0.076 21.214 1.00 89.94 252 ALA A CA 1
ATOM 1878 C C . ALA A 1 252 ? -13.455 0.235 20.365 1.00 89.94 252 ALA A C 1
ATOM 1880 O O . ALA A 1 252 ? -13.757 1.409 20.126 1.00 89.94 252 ALA A O 1
ATOM 1881 N N . ILE A 1 253 ? -14.229 -0.788 19.988 1.00 92.19 253 ILE A N 1
ATOM 1882 C CA . ILE A 1 253 ? -15.475 -0.619 19.227 1.00 92.19 253 ILE A CA 1
ATOM 1883 C C . ILE A 1 253 ? -16.494 0.192 20.036 1.00 92.19 253 ILE A C 1
ATOM 1885 O O . ILE A 1 253 ? -17.075 1.154 19.523 1.00 92.19 253 ILE A O 1
ATOM 1889 N N . LYS A 1 254 ? -16.675 -0.129 21.324 1.00 92.50 254 LYS A N 1
ATOM 1890 C CA . LYS A 1 254 ? -17.584 0.615 22.218 1.00 92.50 254 LYS A CA 1
ATOM 1891 C C . LYS A 1 254 ? -17.185 2.082 22.343 1.00 92.50 254 LYS A C 1
ATOM 1893 O O . LYS A 1 254 ? -18.040 2.968 22.259 1.00 92.50 254 LYS A O 1
ATOM 1898 N N . ASN A 1 255 ? -15.892 2.347 22.516 1.00 93.06 255 ASN A N 1
ATOM 1899 C CA . ASN A 1 255 ? -15.357 3.701 22.616 1.00 93.06 255 ASN A CA 1
ATOM 1900 C C . ASN A 1 255 ? -15.580 4.498 21.326 1.00 93.06 255 ASN A C 1
ATOM 1902 O O . ASN A 1 255 ? -15.994 5.658 21.390 1.00 93.06 255 ASN A O 1
ATOM 1906 N N . LEU A 1 256 ? -15.367 3.887 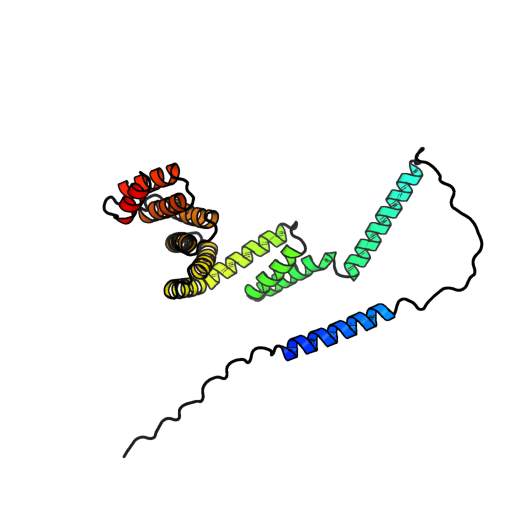20.157 1.00 91.25 256 LEU A N 1
ATOM 1907 C CA . LEU A 1 256 ? -15.621 4.524 18.863 1.00 91.25 256 LEU A CA 1
ATOM 1908 C C . LEU A 1 256 ? -17.116 4.797 18.640 1.00 91.25 256 LEU A C 1
ATOM 1910 O O . LEU A 1 256 ? -17.478 5.906 18.252 1.00 91.25 256 LEU A O 1
ATOM 1914 N N . LEU A 1 257 ? -18.002 3.852 18.971 1.00 91.44 257 LEU A N 1
ATOM 1915 C CA . LEU A 1 257 ? -19.455 4.061 18.903 1.00 91.44 257 LEU A CA 1
ATOM 1916 C C . LEU A 1 257 ? -19.930 5.174 19.844 1.00 91.44 257 LEU A C 1
ATOM 1918 O O . LEU A 1 257 ? -20.837 5.928 19.495 1.00 91.44 257 LEU A O 1
ATOM 1922 N N . LYS A 1 258 ? -19.314 5.317 21.023 1.00 92.06 258 LYS A N 1
ATOM 1923 C CA . LYS A 1 258 ? -19.619 6.406 21.960 1.00 92.06 258 LYS A CA 1
ATOM 1924 C C . LYS A 1 258 ? -19.222 7.775 21.405 1.00 92.06 258 LYS A C 1
ATOM 1926 O O . LYS A 1 258 ? -19.974 8.720 21.601 1.00 92.06 258 LYS A O 1
ATOM 1931 N N . LYS A 1 259 ? -18.094 7.881 20.690 1.00 89.31 259 LYS A N 1
ATOM 1932 C CA . LYS A 1 259 ? -17.647 9.129 20.032 1.00 89.31 259 LYS A CA 1
ATOM 1933 C C . LYS A 1 259 ? -18.561 9.578 18.882 1.00 89.31 259 LYS A C 1
ATOM 1935 O O . LYS A 1 259 ? -18.471 10.722 18.450 1.00 89.31 259 LYS A O 1
ATOM 1940 N N . LEU A 1 260 ? -19.393 8.676 18.357 1.00 87.38 260 LEU A N 1
ATOM 1941 C CA . LEU A 1 260 ? -20.311 8.941 17.245 1.00 87.38 260 LEU A CA 1
ATOM 1942 C C . LEU A 1 260 ? -21.728 9.343 17.686 1.00 87.38 260 LEU A C 1
ATOM 1944 O O . LEU A 1 260 ? -22.532 9.691 16.818 1.00 87.38 260 LEU A O 1
ATOM 1948 N N . LYS A 1 261 ? -22.030 9.268 18.988 1.00 75.75 261 LYS A N 1
ATOM 1949 C CA . LYS A 1 261 ? -23.269 9.783 19.589 1.00 75.75 261 LYS A CA 1
ATOM 1950 C C . LYS A 1 261 ? -23.170 11.288 19.795 1.00 75.75 261 LYS A C 1
ATOM 1952 O O . LYS A 1 261 ? -24.196 11.950 19.541 1.00 75.75 261 LYS A O 1
#